Protein AF-A0A537WR66-F1 (afdb_monomer_lite)

Secondary structure (DSSP, 8-state):
----------TTTSPPPHHHHHHHHHHHHHHHHHH--HHHHHHHHHTTTS-EEEEE-THHHHHHHHHHHHHHHTT--EEEEEHHHHHHT-----TTSEEEEEESSS--HHHHHHHHHHHHTT-EEEEEESTT-TT-SEE-SPPPSSSS--HHHHHHHHHHHHHHT--------------------

Sequence (185 aa):
MPCARRDQVDFASMATSEMEKAMRRQPAELERLLADRAAVEAAAARLAGRRTLLVGTGTSWHAANQGAYFLRLAGLEAWAVQAADAALYGPRPTGDDALILLSHRGTKRYTSQVLEQARATGAVTVVIGGIGAPGADVETVEQELSSAFTVSHLGALARLATLATKPRRRGSNRRTAAWGSSAPA

Foldseek 3Di:
DDDPDDDDPPPVPDDQDLVNVLQVCQVVLLVVLLVPCPLLVVLLVLQPPAQEEEEEEDLSQVLSQLLQVLQVVLVHNYHYDYLVCCLPPDDADALRHAYEYEEAQQDDDSSVSNVVVCVVRNHHYAYEYDVPRPPHSHHFYHDGPDPPDDSSSSRSNSSSNSSSPDDDPPDDDPPPPPDDDDDDD

pLDDT: mean 87.13, std 18.53, range [34.56, 98.62]

Radius of gyration: 20.74 Å; chains: 1; bounding box: 51×46×72 Å

Structure (mmCIF, N/CA/C/O backbone):
data_AF-A0A537WR66-F1
#
_entry.id   AF-A0A537WR66-F1
#
loop_
_atom_site.group_PDB
_atom_site.id
_atom_site.type_symbol
_atom_site.label_atom_id
_atom_site.label_alt_id
_atom_site.label_comp_id
_atom_site.label_asym_id
_atom_site.label_entity_id
_atom_site.label_seq_id
_atom_site.pdbx_PDB_ins_code
_atom_site.Cartn_x
_atom_site.Cartn_y
_atom_site.Cartn_z
_atom_site.occupancy
_atom_site.B_iso_or_equiv
_atom_site.auth_seq_id
_atom_site.auth_comp_id
_atom_site.auth_asym_id
_atom_site.auth_atom_id
_atom_site.pdbx_PDB_model_num
ATOM 1 N N . MET A 1 1 ? 16.267 22.212 -55.642 1.00 46.47 1 MET A N 1
ATOM 2 C CA . MET A 1 1 ? 16.656 21.792 -54.278 1.00 46.47 1 MET A CA 1
ATOM 3 C C . MET A 1 1 ? 15.635 20.768 -53.794 1.00 46.47 1 MET A C 1
ATOM 5 O O . MET A 1 1 ? 14.535 21.182 -53.443 1.00 46.47 1 MET A O 1
ATOM 9 N N . PRO A 1 2 ? 15.901 19.453 -53.865 1.00 48.91 2 PRO A N 1
ATOM 10 C CA . PRO A 1 2 ? 14.967 18.467 -53.342 1.00 48.91 2 PRO A CA 1
ATOM 11 C C . PRO A 1 2 ? 15.065 18.439 -51.813 1.00 48.91 2 PRO A C 1
ATOM 13 O O . PRO A 1 2 ? 16.153 18.321 -51.255 1.00 48.91 2 PRO A O 1
ATOM 16 N N . CYS A 1 3 ? 13.917 18.580 -51.152 1.00 48.16 3 CYS A N 1
ATOM 17 C CA . CYS A 1 3 ? 13.763 18.404 -49.713 1.00 48.16 3 CYS A CA 1
ATOM 18 C C . CYS A 1 3 ? 14.165 16.965 -49.357 1.00 48.16 3 CYS A C 1
ATOM 20 O O . CYS A 1 3 ? 13.509 16.014 -49.791 1.00 48.16 3 CYS A O 1
ATOM 22 N N . ALA A 1 4 ? 15.279 16.801 -48.639 1.00 54.69 4 ALA A N 1
ATOM 23 C CA . ALA A 1 4 ? 15.725 15.499 -48.169 1.00 54.69 4 ALA A CA 1
ATOM 24 C C . ALA A 1 4 ? 14.638 14.899 -47.268 1.00 54.69 4 ALA A C 1
ATOM 26 O O . ALA A 1 4 ? 14.184 15.521 -46.305 1.00 54.69 4 ALA A O 1
ATOM 27 N N . ARG A 1 5 ? 14.196 13.695 -47.635 1.00 56.72 5 ARG A N 1
ATOM 28 C CA . ARG A 1 5 ? 13.283 12.859 -46.858 1.00 56.72 5 ARG A CA 1
ATOM 29 C C . ARG A 1 5 ? 13.913 12.692 -45.472 1.00 56.72 5 ARG A C 1
ATOM 31 O O . ARG A 1 5 ? 14.948 12.048 -45.376 1.00 56.72 5 ARG A O 1
ATOM 38 N N . ARG A 1 6 ? 13.336 13.321 -44.438 1.00 56.66 6 ARG A N 1
ATOM 39 C CA . ARG A 1 6 ? 13.748 13.085 -43.047 1.00 56.66 6 ARG A CA 1
ATOM 40 C C . ARG A 1 6 ? 13.717 11.582 -42.804 1.00 56.66 6 ARG A C 1
ATOM 42 O O . ARG A 1 6 ? 12.714 10.934 -43.104 1.00 56.66 6 ARG A O 1
ATOM 49 N N . ASP A 1 7 ? 14.850 11.087 -42.338 1.00 58.44 7 ASP A N 1
ATOM 50 C CA . ASP A 1 7 ? 15.183 9.685 -42.181 1.00 58.44 7 ASP A CA 1
ATOM 51 C C . ASP A 1 7 ? 14.059 8.906 -41.492 1.00 58.44 7 ASP A C 1
ATOM 53 O O . ASP A 1 7 ? 13.462 9.356 -40.509 1.00 58.44 7 ASP A O 1
ATOM 57 N N . GLN A 1 8 ? 13.752 7.730 -42.040 1.00 60.62 8 GLN A N 1
ATOM 58 C CA . GLN A 1 8 ? 12.918 6.745 -41.365 1.00 60.62 8 GLN A CA 1
ATOM 59 C C . GLN A 1 8 ? 13.590 6.406 -40.035 1.00 60.62 8 GLN A C 1
ATOM 61 O O . GLN A 1 8 ? 14.691 5.863 -40.016 1.00 60.62 8 GLN A O 1
ATOM 66 N N . VAL A 1 9 ? 12.933 6.747 -38.928 1.00 61.88 9 VAL A N 1
ATOM 67 C CA . VAL A 1 9 ? 13.358 6.306 -37.600 1.00 61.88 9 VAL A CA 1
ATOM 68 C C . VAL A 1 9 ? 13.283 4.784 -37.585 1.00 61.88 9 VAL A C 1
ATOM 70 O O . VAL A 1 9 ? 12.196 4.207 -37.645 1.00 61.88 9 VAL A O 1
ATOM 73 N N . ASP A 1 10 ?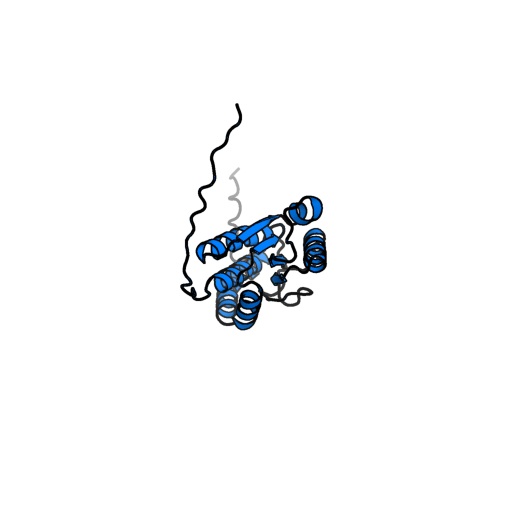 14.440 4.135 -37.536 1.00 63.09 10 ASP A N 1
ATOM 74 C CA . ASP A 1 10 ? 14.531 2.697 -37.343 1.00 63.09 10 ASP A CA 1
ATOM 75 C C . ASP A 1 10 ? 14.250 2.368 -35.871 1.00 63.09 10 ASP A C 1
ATOM 77 O O . ASP A 1 10 ? 15.134 2.338 -35.017 1.00 63.09 10 ASP A O 1
ATOM 81 N N . PHE A 1 11 ? 12.974 2.141 -35.561 1.00 59.88 11 PHE A N 1
ATOM 82 C CA . PHE A 1 11 ? 12.528 1.760 -34.222 1.00 59.88 11 PHE A CA 1
ATOM 83 C C . PHE A 1 11 ? 13.128 0.429 -33.739 1.00 59.88 11 PHE A C 1
ATOM 85 O O . PHE A 1 11 ? 13.120 0.179 -32.536 1.00 59.88 11 PHE A O 1
ATOM 92 N N . ALA A 1 12 ? 13.654 -0.414 -34.638 1.00 59.34 12 ALA A N 1
ATOM 93 C CA . ALA A 1 12 ? 14.251 -1.695 -34.275 1.00 59.34 12 ALA A CA 1
ATOM 94 C C . ALA A 1 12 ? 15.688 -1.558 -33.735 1.00 59.34 12 ALA A C 1
ATOM 96 O O . ALA A 1 12 ? 16.137 -2.444 -33.008 1.00 59.34 12 ALA A O 1
ATOM 97 N N . SER A 1 13 ? 16.389 -0.455 -34.030 1.00 62.59 13 SER A N 1
ATOM 98 C CA . SER A 1 13 ? 17.735 -0.168 -33.503 1.00 62.59 13 SER A CA 1
ATOM 99 C C . SER A 1 13 ? 17.758 0.760 -32.284 1.00 62.59 13 SER A C 1
ATOM 101 O O . SER A 1 13 ? 18.819 0.955 -31.684 1.00 62.59 13 SER A O 1
ATOM 103 N N . MET A 1 14 ? 16.614 1.305 -31.853 1.00 69.31 14 MET A N 1
ATOM 104 C CA . MET A 1 14 ? 16.558 2.099 -30.623 1.00 69.31 14 MET A CA 1
ATOM 105 C C . MET A 1 14 ? 16.698 1.208 -29.385 1.00 69.31 14 MET A C 1
ATOM 107 O O . MET A 1 14 ? 15.938 0.263 -29.178 1.00 69.31 14 MET A O 1
ATOM 111 N N . ALA A 1 15 ? 17.664 1.545 -28.526 1.00 78.38 15 ALA A N 1
ATOM 112 C CA . ALA A 1 15 ? 17.853 0.872 -27.247 1.00 78.38 15 ALA A CA 1
ATOM 113 C C . ALA A 1 15 ? 16.557 0.895 -26.416 1.00 78.38 15 ALA A C 1
ATOM 115 O O . ALA A 1 15 ? 15.947 1.946 -26.212 1.00 78.38 15 ALA A O 1
ATOM 116 N N . THR A 1 16 ? 16.159 -0.273 -25.909 1.00 88.19 16 THR A N 1
ATOM 117 C CA . THR A 1 16 ? 14.956 -0.444 -25.088 1.00 88.19 16 THR A CA 1
ATOM 118 C C . THR A 1 16 ? 15.031 0.432 -23.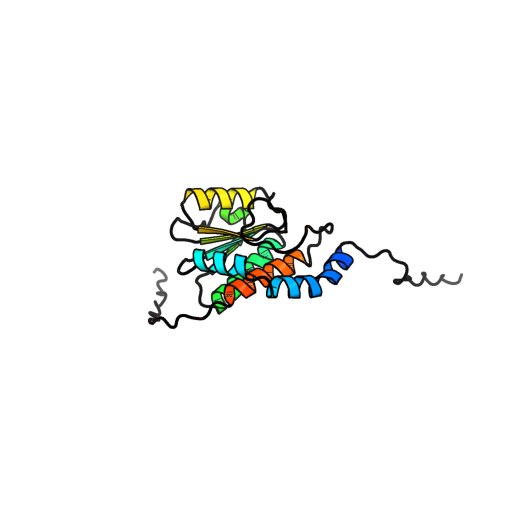838 1.00 88.19 16 THR A C 1
ATOM 120 O O . THR A 1 16 ? 15.971 0.314 -23.045 1.00 88.19 16 THR A O 1
ATOM 123 N N . SER A 1 17 ? 14.025 1.284 -23.631 1.00 93.62 17 SER A N 1
ATOM 124 C CA . SER A 1 17 ? 13.954 2.147 -22.444 1.00 93.62 17 SER A CA 1
ATOM 125 C C . SER A 1 17 ? 13.745 1.334 -21.160 1.00 93.62 17 SER A C 1
ATOM 127 O O . SER A 1 17 ? 13.133 0.266 -21.180 1.00 93.62 17 SER A O 1
ATOM 129 N N . GLU A 1 18 ? 14.178 1.857 -20.009 1.00 95.75 18 GLU A N 1
ATOM 130 C CA . GLU A 1 18 ? 13.924 1.209 -18.709 1.00 95.75 18 GLU A CA 1
ATOM 131 C C . GLU A 1 18 ? 12.427 1.060 -18.404 1.00 95.75 18 GLU A C 1
ATOM 133 O O . GLU A 1 18 ? 12.003 0.081 -17.791 1.00 95.75 18 GLU A O 1
ATOM 138 N N . MET A 1 19 ? 11.608 2.003 -18.880 1.00 95.94 19 MET A N 1
ATOM 139 C CA . MET A 1 19 ? 10.152 1.926 -18.770 1.00 95.94 19 MET A CA 1
ATOM 140 C C . MET A 1 19 ? 9.594 0.760 -19.595 1.00 95.94 19 MET A C 1
ATOM 142 O O . MET A 1 19 ? 8.754 0.008 -19.112 1.00 95.94 19 MET A O 1
ATOM 146 N N . GLU A 1 20 ? 10.077 0.566 -20.823 1.00 95.88 20 GLU A N 1
ATOM 147 C CA . GLU A 1 20 ? 9.670 -0.561 -21.664 1.00 95.88 20 GLU A CA 1
ATOM 148 C C . GLU A 1 20 ? 10.110 -1.902 -21.068 1.00 95.88 20 GLU A C 1
ATOM 150 O O . GLU A 1 20 ? 9.304 -2.830 -20.994 1.00 95.88 20 GLU A O 1
ATOM 155 N N . LYS A 1 21 ? 11.346 -1.999 -20.563 1.00 95.75 21 LYS A N 1
ATOM 156 C CA . LYS A 1 21 ? 11.815 -3.190 -19.835 1.00 95.75 21 LYS A CA 1
ATOM 157 C C . LYS A 1 21 ? 10.908 -3.500 -18.643 1.00 95.75 21 LYS A C 1
ATOM 159 O O . LYS A 1 21 ? 10.534 -4.653 -18.440 1.00 95.75 21 LYS A O 1
ATOM 164 N N . ALA A 1 22 ? 10.510 -2.485 -17.873 1.00 97.06 22 ALA A N 1
ATOM 165 C CA . ALA A 1 22 ? 9.570 -2.648 -16.769 1.00 97.06 22 ALA A CA 1
ATOM 166 C C . ALA A 1 22 ? 8.188 -3.121 -17.249 1.00 97.06 22 ALA A C 1
ATOM 168 O O . ALA A 1 22 ? 7.654 -4.084 -16.699 1.00 97.06 22 ALA A O 1
ATOM 169 N N . MET A 1 23 ? 7.652 -2.530 -18.320 1.00 97.62 23 MET A N 1
ATOM 170 C CA . MET A 1 23 ? 6.367 -2.938 -18.889 1.00 97.62 23 MET A CA 1
ATOM 171 C C . MET A 1 23 ? 6.363 -4.389 -19.369 1.00 97.62 23 MET A C 1
ATOM 173 O O . MET A 1 23 ? 5.378 -5.091 -19.142 1.00 97.62 23 MET A O 1
ATOM 177 N N . ARG A 1 24 ? 7.454 -4.854 -19.990 1.00 97.44 24 ARG A N 1
ATOM 178 C CA . ARG A 1 24 ? 7.590 -6.232 -20.491 1.00 97.44 24 ARG A CA 1
ATOM 179 C C . ARG A 1 24 ? 7.607 -7.284 -19.377 1.00 97.44 24 ARG A C 1
ATOM 181 O O . ARG A 1 24 ? 7.228 -8.420 -19.636 1.00 97.44 24 ARG A O 1
ATOM 188 N N . ARG A 1 25 ? 7.979 -6.917 -18.144 1.00 97.50 25 ARG A N 1
ATOM 189 C CA . ARG A 1 25 ? 7.936 -7.814 -16.970 1.00 97.50 25 ARG A CA 1
ATOM 190 C C . ARG A 1 25 ? 6.538 -7.987 -16.371 1.00 97.50 25 ARG A C 1
ATOM 192 O O . ARG A 1 25 ? 6.322 -8.926 -15.613 1.00 97.50 25 ARG A O 1
ATOM 199 N N . GLN A 1 26 ? 5.591 -7.103 -16.697 1.00 98.44 26 GLN A N 1
ATOM 200 C CA . GLN A 1 26 ? 4.270 -7.068 -16.060 1.00 98.44 26 GLN A CA 1
ATOM 201 C C . GLN A 1 26 ? 3.502 -8.399 -16.079 1.00 98.44 26 GLN A C 1
ATOM 203 O O . GLN A 1 26 ? 2.945 -8.725 -15.033 1.00 98.44 26 GLN A O 1
ATOM 208 N N . PRO A 1 27 ? 3.461 -9.181 -17.179 1.00 98.56 27 PRO A N 1
ATOM 209 C CA . PRO A 1 27 ? 2.719 -10.443 -17.185 1.00 98.56 27 PRO A CA 1
ATOM 210 C C . PRO A 1 27 ? 3.266 -11.454 -16.169 1.00 98.56 27 PRO A C 1
ATOM 212 O O . PRO A 1 27 ? 2.519 -11.934 -15.321 1.00 98.56 27 PRO A O 1
ATOM 215 N N . ALA A 1 28 ? 4.580 -11.696 -16.191 1.00 98.38 28 ALA A N 1
ATOM 216 C CA . ALA A 1 28 ? 5.229 -12.649 -15.291 1.00 98.38 28 ALA A CA 1
ATOM 217 C C . ALA A 1 28 ? 5.133 -12.212 -13.819 1.00 98.38 28 ALA A C 1
ATOM 219 O O . ALA A 1 28 ? 4.854 -13.026 -12.938 1.00 98.38 28 ALA A O 1
ATOM 220 N N . GLU A 1 29 ? 5.308 -10.915 -13.540 1.00 98.44 29 GLU A N 1
ATOM 221 C CA . GLU A 1 29 ? 5.127 -10.395 -12.182 1.00 98.44 29 GLU A CA 1
ATOM 222 C C . GLU A 1 29 ? 3.677 -10.520 -11.716 1.00 98.44 29 GLU A C 1
ATOM 224 O O . GLU A 1 29 ? 3.434 -10.894 -10.573 1.00 98.44 29 GLU A O 1
ATOM 229 N N . LEU A 1 30 ? 2.698 -10.255 -12.583 1.00 98.31 30 LEU A N 1
ATOM 230 C CA . LEU A 1 30 ? 1.291 -10.385 -12.221 1.00 98.31 30 LEU A CA 1
ATOM 231 C C . LEU A 1 30 ? 0.935 -11.833 -11.857 1.00 98.31 30 LEU A C 1
ATOM 233 O O . LEU A 1 30 ? 0.298 -12.052 -10.829 1.00 98.31 30 LEU A O 1
ATOM 237 N N . GLU A 1 31 ? 1.382 -12.813 -12.643 1.00 98.44 31 GLU A N 1
ATOM 238 C CA . GLU A 1 31 ? 1.194 -14.239 -12.340 1.00 98.44 31 GLU A CA 1
ATOM 239 C C . GLU A 1 31 ? 1.793 -14.610 -10.979 1.00 98.44 31 GLU A C 1
ATOM 241 O O . GLU A 1 31 ? 1.107 -15.183 -10.127 1.00 98.44 31 GLU A O 1
ATOM 246 N N . ARG A 1 32 ? 3.043 -14.202 -10.728 1.00 98.12 32 ARG A N 1
ATOM 247 C CA . ARG A 1 32 ? 3.732 -14.445 -9.455 1.00 98.12 32 ARG A CA 1
ATOM 248 C C . ARG A 1 32 ? 2.977 -13.836 -8.271 1.00 98.12 32 ARG A C 1
ATOM 250 O O . ARG A 1 32 ? 2.778 -14.500 -7.255 1.00 98.12 32 ARG A O 1
ATOM 257 N N . LEU A 1 33 ? 2.537 -12.584 -8.396 1.00 98.25 33 LEU A N 1
ATOM 258 C CA . LEU A 1 33 ? 1.824 -11.856 -7.342 1.00 98.25 33 LEU A CA 1
ATOM 259 C C . LEU A 1 33 ? 0.430 -12.424 -7.053 1.00 98.25 33 LEU A C 1
ATOM 261 O O . LEU A 1 33 ? -0.059 -12.295 -5.931 1.00 98.25 33 LEU A O 1
ATOM 265 N N . LEU A 1 34 ? -0.241 -13.003 -8.048 1.00 96.19 34 LEU A N 1
ATOM 266 C CA . LEU A 1 34 ? -1.548 -13.634 -7.856 1.00 96.19 34 LEU A CA 1
ATOM 267 C C . LEU A 1 34 ? -1.428 -15.026 -7.223 1.00 96.19 34 LEU A C 1
ATOM 269 O O . LEU A 1 34 ? -2.326 -15.426 -6.479 1.00 96.19 34 LEU A O 1
ATOM 273 N N . ALA A 1 35 ? -0.327 -15.738 -7.481 1.00 96.75 35 ALA A N 1
ATOM 274 C CA . ALA A 1 35 ? -0.035 -17.031 -6.867 1.00 96.75 35 ALA A CA 1
ATOM 275 C C . ALA A 1 35 ? 0.408 -16.904 -5.396 1.00 96.75 35 ALA A C 1
ATOM 277 O O . ALA A 1 35 ? -0.031 -17.677 -4.544 1.00 96.75 35 ALA A O 1
ATOM 278 N N . ASP A 1 36 ? 1.242 -15.914 -5.072 1.00 95.38 36 ASP A N 1
ATOM 279 C CA . ASP A 1 36 ? 1.727 -15.670 -3.711 1.00 95.38 36 ASP A CA 1
ATOM 280 C C . ASP A 1 36 ? 0.725 -14.836 -2.897 1.00 95.38 36 ASP A C 1
ATOM 282 O O . ASP A 1 36 ? 0.714 -13.613 -2.975 1.00 95.38 36 ASP A O 1
ATOM 286 N N . ARG A 1 37 ? -0.142 -15.468 -2.103 1.00 95.12 37 ARG A N 1
ATOM 287 C CA . ARG A 1 37 ? -1.221 -14.757 -1.383 1.00 95.12 37 ARG A CA 1
ATOM 288 C C . ARG A 1 37 ? -1.012 -14.618 0.121 1.00 95.12 37 ARG A C 1
ATOM 290 O O . ARG A 1 37 ? -1.737 -13.852 0.757 1.00 95.12 37 ARG A O 1
ATOM 297 N N . ALA A 1 38 ? -0.036 -15.315 0.695 1.00 95.94 38 ALA A N 1
ATOM 298 C CA . ALA A 1 38 ? 0.063 -15.504 2.142 1.00 95.94 38 ALA A CA 1
ATOM 299 C C . ALA A 1 38 ? 0.168 -14.175 2.913 1.00 95.94 38 ALA A C 1
ATOM 301 O O . ALA A 1 38 ? -0.609 -13.921 3.837 1.00 95.94 38 ALA A O 1
ATOM 302 N N . ALA A 1 39 ? 1.069 -13.284 2.488 1.00 96.56 39 ALA A N 1
ATOM 303 C CA . ALA A 1 39 ? 1.244 -11.974 3.119 1.00 96.56 39 ALA A CA 1
ATOM 304 C C . ALA A 1 39 ? -0.012 -11.092 2.991 1.00 96.56 39 ALA A C 1
ATOM 306 O O . ALA A 1 39 ? -0.407 -10.411 3.940 1.00 96.56 39 ALA A O 1
ATOM 307 N N . VAL A 1 40 ? -0.689 -11.145 1.837 1.00 97.12 40 VAL A N 1
ATOM 308 C CA . VAL A 1 40 ? -1.933 -10.396 1.598 1.00 97.12 40 VAL A CA 1
ATOM 309 C C . VAL A 1 40 ? -3.055 -10.899 2.504 1.00 97.12 40 VAL A C 1
ATOM 311 O O . VAL A 1 40 ? -3.816 -10.103 3.051 1.00 97.12 40 VAL A O 1
ATOM 314 N N . GLU A 1 41 ? -3.160 -12.209 2.702 1.00 95.19 41 GLU A N 1
ATOM 315 C CA . GLU A 1 41 ? -4.192 -12.817 3.543 1.00 95.19 41 GLU A CA 1
ATOM 316 C C . GLU A 1 41 ? -3.982 -12.515 5.030 1.00 95.19 41 GLU A C 1
ATOM 318 O O . GLU A 1 41 ? -4.953 -12.191 5.730 1.00 95.19 41 GLU A O 1
ATOM 323 N N . ALA A 1 42 ? -2.726 -12.523 5.486 1.00 96.06 42 ALA A N 1
ATOM 324 C CA . ALA A 1 42 ? -2.337 -12.082 6.821 1.00 96.06 42 ALA A CA 1
ATOM 325 C C . ALA A 1 42 ? -2.653 -10.592 7.040 1.00 96.06 42 ALA A C 1
ATOM 327 O O . ALA A 1 42 ? -3.290 -10.229 8.034 1.00 96.06 42 ALA A O 1
ATOM 328 N N . ALA A 1 43 ? -2.299 -9.726 6.085 1.00 96.75 43 ALA A N 1
ATOM 329 C CA . ALA A 1 43 ? -2.660 -8.310 6.116 1.00 96.75 43 ALA A CA 1
ATOM 330 C C . ALA A 1 43 ? -4.184 -8.123 6.174 1.00 96.75 43 ALA A C 1
ATOM 332 O O . ALA A 1 43 ? -4.706 -7.444 7.056 1.00 96.75 43 ALA A O 1
ATOM 333 N N . ALA A 1 44 ? -4.927 -8.808 5.309 1.00 94.94 44 ALA A N 1
ATOM 334 C CA . ALA A 1 44 ? -6.382 -8.757 5.285 1.00 94.94 44 ALA A CA 1
ATOM 335 C C . ALA A 1 44 ? -7.025 -9.278 6.582 1.00 94.94 44 ALA A C 1
ATOM 337 O O . ALA A 1 44 ? -8.185 -8.978 6.855 1.00 94.94 44 ALA A O 1
ATOM 338 N N . ALA A 1 45 ? -6.359 -10.143 7.355 1.00 94.25 45 ALA A N 1
ATOM 339 C CA . ALA A 1 45 ? -6.859 -10.586 8.659 1.00 94.25 45 ALA A CA 1
ATOM 340 C C . ALA A 1 45 ? -6.729 -9.471 9.703 1.00 94.25 45 ALA A C 1
ATOM 342 O O . ALA A 1 45 ? -7.677 -9.217 10.441 1.00 94.25 45 ALA A O 1
ATOM 343 N N . ARG A 1 46 ? -5.604 -8.750 9.693 1.00 94.69 46 ARG A N 1
ATOM 344 C CA . ARG A 1 46 ? -5.353 -7.597 10.572 1.00 94.69 46 ARG A CA 1
ATOM 345 C C . ARG A 1 46 ? -6.330 -6.445 10.308 1.00 94.69 46 ARG A C 1
ATOM 347 O O . ARG A 1 46 ? -6.800 -5.814 11.248 1.00 94.69 46 ARG A O 1
ATOM 354 N N . LEU A 1 47 ? -6.674 -6.205 9.042 1.00 94.44 47 LEU A N 1
ATOM 355 C CA . LEU A 1 47 ? -7.578 -5.125 8.618 1.00 94.44 47 LEU A CA 1
ATOM 356 C C . LEU A 1 47 ? -9.071 -5.427 8.852 1.00 94.44 47 LEU A C 1
ATOM 358 O O . LEU A 1 47 ? -9.907 -4.532 8.752 1.00 94.44 47 LEU A O 1
ATOM 362 N N . ALA A 1 48 ? -9.439 -6.682 9.124 1.00 91.69 48 ALA A N 1
ATOM 363 C CA . ALA A 1 48 ? -10.837 -7.102 9.144 1.00 91.69 48 ALA A CA 1
ATOM 364 C C . ALA A 1 48 ? -11.668 -6.333 10.188 1.00 91.69 48 ALA A C 1
ATOM 366 O O . ALA A 1 48 ? -11.251 -6.176 11.334 1.00 91.69 48 ALA A O 1
ATOM 367 N N . GLY A 1 49 ? -12.862 -5.885 9.784 1.00 91.19 49 GLY A N 1
ATOM 368 C CA . GLY A 1 49 ? -13.808 -5.177 10.654 1.00 91.19 49 GLY A CA 1
ATOM 369 C C . GLY A 1 49 ? -13.446 -3.722 10.963 1.00 91.19 49 GLY A C 1
ATOM 370 O O . GLY A 1 49 ? -14.135 -3.109 11.770 1.00 91.19 49 GLY A O 1
ATOM 371 N N . ARG A 1 50 ? -12.395 -3.174 10.339 1.00 95.06 50 ARG A N 1
ATOM 372 C CA . ARG A 1 50 ? -11.931 -1.802 10.565 1.00 95.06 50 ARG A CA 1
ATOM 373 C C . ARG A 1 50 ? -12.182 -0.929 9.351 1.00 95.06 50 ARG A C 1
ATOM 375 O O . ARG A 1 50 ? -12.018 -1.355 8.204 1.00 95.06 50 ARG A O 1
ATOM 382 N N . ARG A 1 51 ? -12.511 0.325 9.623 1.00 96.44 51 ARG A N 1
ATOM 383 C CA . ARG A 1 51 ? -12.509 1.390 8.630 1.00 96.44 51 ARG A CA 1
ATOM 384 C C . ARG A 1 51 ? -11.078 1.627 8.160 1.00 96.44 51 ARG A C 1
ATOM 386 O O . ARG A 1 51 ? -10.176 1.785 8.977 1.00 96.44 51 ARG A O 1
ATOM 393 N N . THR A 1 52 ? -10.853 1.577 6.851 1.00 97.81 52 THR A N 1
ATOM 394 C CA . THR A 1 52 ? -9.500 1.507 6.284 1.00 97.81 52 THR A CA 1
ATOM 395 C C . THR A 1 52 ? -9.172 2.737 5.443 1.00 97.81 52 THR A C 1
ATOM 397 O O . THR A 1 52 ? -9.788 2.983 4.406 1.00 97.81 52 THR A O 1
ATOM 400 N N . LEU A 1 53 ? -8.146 3.483 5.844 1.00 98.31 53 LEU A N 1
ATOM 401 C CA . LEU A 1 53 ? -7.593 4.590 5.069 1.00 98.31 53 LEU A CA 1
ATOM 402 C C . LEU A 1 53 ? -6.447 4.076 4.197 1.00 98.31 53 LEU A C 1
ATOM 404 O O . LEU A 1 53 ? -5.514 3.446 4.694 1.00 98.31 53 LEU A O 1
ATOM 408 N N . LEU A 1 54 ? -6.495 4.362 2.898 1.00 98.62 54 LEU A N 1
ATOM 409 C CA . LEU A 1 54 ? -5.420 4.047 1.960 1.00 98.62 54 LEU A CA 1
ATOM 410 C C . LEU A 1 54 ? -4.627 5.314 1.670 1.00 98.62 54 LEU A C 1
ATOM 412 O O . LEU A 1 54 ? -5.185 6.296 1.186 1.00 98.62 54 LEU A O 1
ATOM 416 N N . VAL A 1 55 ? -3.324 5.292 1.935 1.00 98.38 55 VAL A N 1
ATOM 417 C CA . VAL A 1 55 ? -2.473 6.478 1.817 1.00 98.38 55 VAL A CA 1
ATOM 418 C C . VAL A 1 55 ? -1.284 6.210 0.912 1.00 98.38 55 VAL A C 1
ATOM 420 O O . VAL A 1 55 ? -0.586 5.210 1.045 1.00 98.38 55 VAL A O 1
ATOM 423 N N . GLY A 1 56 ? -1.017 7.144 0.005 1.00 97.06 56 GLY A N 1
ATOM 424 C CA . GLY A 1 56 ? 0.136 7.107 -0.886 1.00 97.06 56 GLY A CA 1
ATOM 425 C C . GLY A 1 56 ? 0.436 8.482 -1.479 1.00 97.06 56 GLY A C 1
ATOM 426 O O . GLY A 1 56 ? -0.255 9.465 -1.211 1.00 97.06 56 GLY A O 1
ATOM 427 N N . THR A 1 57 ? 1.480 8.563 -2.304 1.00 95.75 57 THR A N 1
ATOM 428 C CA . THR A 1 57 ? 1.852 9.791 -3.027 1.00 95.75 57 THR A CA 1
ATOM 429 C C . THR A 1 57 ? 2.368 9.488 -4.436 1.00 95.75 57 THR A C 1
ATOM 431 O O . THR A 1 57 ? 3.069 8.491 -4.650 1.00 95.75 57 THR A O 1
ATOM 434 N N . GLY A 1 58 ? 2.029 10.347 -5.402 1.00 93.75 58 GLY A N 1
ATOM 435 C CA . GLY A 1 58 ? 2.295 10.129 -6.828 1.00 93.75 58 GLY A CA 1
ATOM 436 C C . GLY A 1 58 ? 1.562 8.891 -7.349 1.00 93.75 58 GLY A C 1
ATOM 437 O O . GLY A 1 58 ? 0.390 8.691 -7.051 1.00 93.75 58 GLY A O 1
ATOM 438 N N . THR A 1 59 ? 2.252 7.999 -8.055 1.00 95.31 59 THR A N 1
ATOM 439 C CA . THR A 1 59 ? 1.667 6.736 -8.540 1.00 95.31 59 THR A CA 1
ATOM 440 C C . THR A 1 59 ? 1.013 5.907 -7.423 1.00 95.31 59 THR A C 1
ATOM 442 O O . THR A 1 59 ? -0.094 5.401 -7.587 1.00 95.31 59 THR A O 1
ATOM 445 N N . SER A 1 60 ? 1.609 5.874 -6.225 1.00 96.75 60 SER A N 1
ATOM 446 C CA . SER A 1 60 ? 1.021 5.200 -5.056 1.00 96.75 60 SER A CA 1
ATOM 447 C C . SER A 1 60 ? -0.289 5.842 -4.575 1.00 96.75 60 SER A C 1
ATOM 449 O O . SER A 1 60 ? -1.134 5.149 -4.019 1.00 96.75 60 SER A O 1
ATOM 451 N N . TRP A 1 61 ? -0.490 7.147 -4.798 1.00 97.44 61 TRP A N 1
ATOM 452 C CA . TRP A 1 61 ? -1.771 7.814 -4.529 1.00 97.44 61 TRP A CA 1
ATOM 453 C C . TRP A 1 61 ? -2.856 7.340 -5.503 1.00 97.44 61 TRP A C 1
ATOM 455 O O . TRP A 1 61 ? -3.979 7.040 -5.094 1.00 97.44 61 TRP A O 1
ATOM 465 N N . HIS A 1 62 ? -2.520 7.172 -6.782 1.00 98.12 62 HIS A N 1
ATOM 466 C CA . HIS A 1 62 ? -3.450 6.596 -7.755 1.00 98.12 62 HIS A CA 1
ATOM 467 C C . HIS A 1 62 ? -3.796 5.137 -7.434 1.00 98.12 62 HIS A C 1
ATOM 469 O O . HIS A 1 62 ? -4.955 4.743 -7.577 1.00 98.12 62 HIS A O 1
ATOM 475 N N . ALA A 1 63 ? -2.828 4.351 -6.954 1.00 98.44 63 ALA A N 1
ATOM 476 C CA . ALA A 1 63 ? -3.081 2.998 -6.462 1.00 98.44 63 ALA A CA 1
ATOM 477 C C . ALA A 1 63 ? -3.985 2.999 -5.216 1.00 98.44 63 ALA A C 1
ATOM 479 O O . ALA A 1 63 ? -4.916 2.202 -5.150 1.00 98.44 63 ALA A O 1
ATOM 480 N N . ALA A 1 64 ? -3.789 3.932 -4.274 1.00 98.50 64 ALA A N 1
ATOM 481 C CA . ALA A 1 64 ? -4.658 4.091 -3.104 1.00 98.50 64 ALA A CA 1
ATOM 482 C C . ALA A 1 64 ? -6.124 4.349 -3.497 1.00 98.50 64 ALA A C 1
ATOM 484 O O . ALA A 1 64 ? -7.028 3.723 -2.948 1.00 98.50 64 ALA A O 1
ATOM 485 N N . ASN A 1 65 ? -6.370 5.216 -4.486 1.00 98.62 65 ASN A N 1
ATOM 486 C CA . ASN A 1 65 ? -7.722 5.504 -4.983 1.00 98.62 65 ASN A CA 1
ATOM 487 C C . ASN A 1 65 ? -8.415 4.260 -5.552 1.00 98.62 65 ASN A C 1
ATOM 489 O O . ASN A 1 65 ? -9.567 3.973 -5.219 1.00 98.62 65 ASN A O 1
ATOM 493 N N . GLN A 1 66 ? -7.702 3.502 -6.383 1.00 98.62 66 GLN A N 1
ATOM 494 C CA . GLN A 1 66 ? -8.222 2.273 -6.986 1.00 98.62 66 GLN A CA 1
ATOM 495 C C . GLN A 1 66 ? -8.421 1.175 -5.937 1.00 98.62 66 GLN A C 1
ATOM 497 O O . GLN A 1 66 ? -9.479 0.554 -5.893 1.00 98.62 66 GLN A O 1
ATOM 502 N N . GLY A 1 67 ? -7.466 1.001 -5.022 1.00 98.38 67 GLY A N 1
ATOM 503 C CA . GLY A 1 67 ? -7.583 0.070 -3.902 1.00 98.38 67 GLY A CA 1
ATOM 504 C C . GLY A 1 67 ? -8.786 0.368 -3.017 1.00 98.38 67 GLY A C 1
ATOM 505 O O . GLY A 1 67 ? -9.554 -0.534 -2.699 1.00 98.38 67 GLY A O 1
ATOM 506 N N . ALA A 1 68 ? -9.019 1.639 -2.682 1.00 98.25 68 ALA A N 1
ATOM 507 C CA . ALA A 1 68 ? -10.179 2.042 -1.896 1.00 98.25 68 ALA A CA 1
ATOM 508 C C . ALA A 1 68 ? -11.491 1.727 -2.627 1.00 98.25 68 ALA A C 1
ATOM 510 O O . ALA A 1 68 ? -12.487 1.368 -2.004 1.00 98.25 68 ALA A O 1
ATOM 511 N N . TYR A 1 69 ? -11.514 1.841 -3.956 1.00 98.19 69 TYR A N 1
ATOM 512 C CA . TYR A 1 69 ? -12.650 1.394 -4.755 1.00 98.19 69 TYR A CA 1
ATOM 513 C C . TYR A 1 69 ? -12.829 -0.132 -4.706 1.00 98.19 69 TYR A C 1
ATOM 515 O O . TYR A 1 69 ? -13.936 -0.590 -4.428 1.00 98.19 69 TYR A O 1
ATOM 523 N N . PHE A 1 70 ? -11.762 -0.921 -4.869 1.00 97.56 70 PHE A N 1
ATOM 524 C CA . PHE A 1 70 ? -11.827 -2.388 -4.784 1.00 97.56 70 PHE A CA 1
ATOM 525 C C . PHE A 1 70 ? -12.335 -2.873 -3.422 1.00 97.56 70 PHE A C 1
ATOM 527 O O . PHE A 1 70 ? -13.221 -3.723 -3.357 1.00 97.56 70 PHE A O 1
ATOM 534 N N . LEU A 1 71 ? -11.842 -2.292 -2.326 1.00 96.06 71 LEU A N 1
ATOM 535 C CA . LEU A 1 71 ? -12.284 -2.656 -0.979 1.00 96.06 71 LEU A CA 1
ATOM 536 C C . LEU A 1 71 ? -13.748 -2.282 -0.725 1.00 96.06 71 LEU A C 1
ATOM 538 O O . LEU A 1 71 ? -14.484 -3.070 -0.132 1.00 96.06 71 LEU A O 1
ATOM 542 N N . ARG A 1 72 ? -14.210 -1.137 -1.241 1.00 95.88 72 ARG A N 1
ATOM 543 C CA . ARG A 1 72 ? -15.634 -0.772 -1.180 1.00 95.88 72 ARG A CA 1
ATOM 544 C C . ARG A 1 72 ? -16.515 -1.725 -1.981 1.00 95.88 72 ARG A C 1
ATOM 546 O O . ARG A 1 72 ? -17.581 -2.096 -1.495 1.00 95.88 72 ARG A O 1
ATOM 553 N N . LEU A 1 73 ? -16.075 -2.175 -3.160 1.00 94.69 73 LEU A N 1
ATOM 554 C CA . LEU A 1 73 ? -16.783 -3.213 -3.924 1.00 94.69 73 LEU A CA 1
ATOM 555 C C . LEU A 1 73 ? -16.877 -4.535 -3.147 1.00 94.69 73 LEU A C 1
ATOM 557 O O . LEU A 1 73 ? -17.895 -5.223 -3.217 1.00 94.69 73 LEU A O 1
ATOM 561 N N . ALA A 1 74 ? -15.861 -4.852 -2.343 1.00 92.38 74 ALA A N 1
ATOM 562 C CA . ALA A 1 74 ? -15.869 -5.989 -1.426 1.00 92.38 74 ALA A CA 1
ATOM 563 C C . ALA A 1 74 ? -16.711 -5.760 -0.149 1.00 92.38 74 ALA A C 1
ATOM 565 O O . ALA A 1 74 ? -16.882 -6.677 0.657 1.00 92.38 74 ALA A O 1
ATOM 566 N N . GLY A 1 75 ? -17.297 -4.571 0.027 1.00 91.75 75 GLY A N 1
ATOM 567 C CA . GLY A 1 75 ? -18.161 -4.218 1.154 1.00 91.75 75 GLY A CA 1
ATOM 568 C C . GLY A 1 75 ? -17.425 -3.723 2.399 1.00 91.75 75 GLY A C 1
ATOM 569 O O . GLY A 1 75 ? -18.032 -3.689 3.468 1.00 91.75 75 GLY A O 1
ATOM 570 N N . LEU A 1 76 ? -16.145 -3.359 2.282 1.00 92.56 76 LEU A N 1
ATOM 571 C CA . LEU A 1 76 ? -15.385 -2.730 3.359 1.00 92.56 76 LEU A CA 1
ATOM 572 C C . LEU A 1 76 ? -15.593 -1.211 3.349 1.00 92.56 76 LEU A C 1
ATOM 574 O O . LEU A 1 76 ? -15.738 -0.589 2.295 1.00 92.56 76 LEU A O 1
ATOM 578 N N . GLU A 1 77 ? -15.550 -0.603 4.532 1.00 95.62 77 GLU A N 1
ATOM 579 C CA . GLU A 1 77 ? -15.480 0.849 4.662 1.00 95.62 77 GLU A CA 1
ATOM 580 C C . GLU A 1 77 ? -14.041 1.305 4.398 1.00 95.62 77 GLU A C 1
ATOM 582 O O . GLU A 1 77 ? -13.148 1.083 5.218 1.00 95.62 77 GLU A O 1
ATOM 587 N N . ALA A 1 78 ? -13.800 1.896 3.227 1.00 97.31 78 ALA A N 1
ATOM 588 C CA . ALA A 1 78 ? -12.470 2.337 2.832 1.00 97.31 78 ALA A CA 1
ATOM 589 C C . ALA A 1 78 ? -12.495 3.597 1.961 1.00 97.31 78 ALA A C 1
ATOM 591 O O . ALA A 1 78 ? -13.338 3.733 1.071 1.00 97.31 78 ALA A O 1
ATOM 592 N N . TRP A 1 79 ? -11.526 4.488 2.161 1.00 97.38 79 TRP A N 1
ATOM 593 C CA . TRP A 1 79 ? -11.279 5.631 1.278 1.00 97.38 79 TRP A CA 1
ATOM 594 C C . TRP A 1 79 ? -9.787 5.926 1.167 1.00 97.38 79 TRP A C 1
ATOM 596 O O . TRP A 1 79 ? -8.978 5.513 1.998 1.00 97.38 79 TRP A O 1
ATOM 606 N N . ALA A 1 80 ? -9.427 6.641 0.109 1.00 98.19 80 ALA A N 1
ATOM 607 C CA . ALA A 1 80 ? -8.061 7.063 -0.120 1.00 98.19 80 ALA A CA 1
ATOM 608 C C . ALA A 1 80 ? -7.849 8.471 0.459 1.00 98.19 80 ALA A C 1
ATOM 610 O O . ALA A 1 80 ? -8.701 9.341 0.284 1.00 98.19 80 ALA A O 1
ATOM 611 N N . VAL A 1 81 ? -6.713 8.702 1.119 1.00 97.81 81 VAL A N 1
ATOM 612 C CA . VAL A 1 81 ? -6.254 10.036 1.540 1.00 97.81 81 VAL A CA 1
ATOM 613 C C . VAL A 1 81 ? -4.858 10.299 0.985 1.00 97.81 81 VAL A C 1
ATOM 615 O O . VAL A 1 81 ? -3.980 9.432 1.028 1.00 97.81 81 VAL A O 1
ATOM 618 N N . GLN A 1 82 ? -4.639 11.487 0.429 1.00 97.44 82 GLN A N 1
ATOM 619 C CA . GLN A 1 82 ? -3.331 11.863 -0.092 1.00 97.44 82 GLN A CA 1
ATOM 620 C C . GLN A 1 82 ? -2.344 12.023 1.081 1.00 97.44 82 GLN A C 1
ATOM 622 O O . GLN A 1 82 ? -2.704 12.517 2.147 1.00 97.44 82 GLN A O 1
ATOM 627 N N . ALA A 1 83 ? -1.096 11.564 0.926 1.00 96.94 83 ALA A N 1
ATOM 628 C CA . ALA A 1 83 ? -0.161 11.479 2.054 1.00 96.94 83 ALA A CA 1
ATOM 629 C C . ALA A 1 83 ? 0.182 12.822 2.724 1.00 96.94 83 ALA A C 1
ATOM 631 O O . ALA A 1 83 ? 0.362 12.849 3.937 1.00 96.94 83 ALA A O 1
ATOM 632 N N . ALA A 1 84 ? 0.302 13.913 1.966 1.00 96.62 84 ALA A N 1
ATOM 633 C CA . ALA A 1 84 ? 0.538 15.242 2.528 1.00 96.62 84 ALA A CA 1
ATOM 634 C C . ALA A 1 84 ? -0.696 15.737 3.293 1.00 96.62 84 ALA A C 1
ATOM 636 O O . ALA A 1 84 ? -0.538 16.228 4.409 1.00 96.62 84 ALA A O 1
ATOM 637 N N . ASP A 1 85 ? -1.901 15.517 2.759 1.00 96.69 85 ASP A N 1
ATOM 638 C CA . ASP A 1 85 ? -3.143 15.855 3.460 1.00 96.69 85 ASP A CA 1
ATOM 639 C C . ASP A 1 85 ? -3.240 15.090 4.779 1.00 96.69 85 ASP A C 1
ATOM 641 O O . ASP A 1 85 ? -3.333 15.708 5.834 1.00 96.69 85 ASP A O 1
ATOM 645 N N . ALA A 1 86 ? -3.088 13.762 4.759 1.00 96.56 86 ALA A N 1
ATOM 646 C CA . ALA A 1 86 ? -3.096 12.940 5.969 1.00 96.56 86 ALA A CA 1
ATOM 647 C C . ALA A 1 86 ? -2.014 13.371 6.980 1.00 96.56 86 ALA A C 1
ATOM 649 O O . ALA A 1 86 ? -2.286 13.465 8.177 1.00 96.56 86 ALA A O 1
ATOM 650 N N . ALA A 1 87 ? -0.794 13.672 6.522 1.00 96.25 87 ALA A N 1
ATOM 651 C CA . ALA A 1 87 ? 0.303 14.073 7.402 1.00 96.25 87 ALA A CA 1
ATOM 652 C C . ALA A 1 87 ? 0.038 15.422 8.086 1.00 96.25 87 ALA A C 1
ATOM 654 O O . ALA A 1 87 ? 0.271 15.568 9.291 1.00 96.25 87 ALA A O 1
ATOM 655 N N . LEU A 1 88 ? -0.447 16.409 7.329 1.00 96.56 88 LEU A N 1
ATOM 656 C CA . LEU A 1 88 ? -0.503 17.810 7.748 1.00 96.56 88 LEU A CA 1
ATOM 657 C C . LEU A 1 88 ? -1.868 18.208 8.317 1.00 96.56 88 LEU A C 1
ATOM 659 O O . LEU A 1 88 ? -1.924 18.845 9.367 1.00 96.56 88 LEU A O 1
ATOM 663 N N . TYR A 1 89 ? -2.958 17.772 7.691 1.00 95.00 89 TYR A N 1
ATOM 664 C CA . TYR A 1 89 ? -4.302 18.306 7.943 1.00 95.00 89 TYR A CA 1
ATOM 665 C C . TYR A 1 89 ? -5.320 17.233 8.359 1.00 95.00 89 TYR A C 1
ATOM 667 O O . TYR A 1 89 ? -6.205 17.501 9.167 1.00 95.00 89 TYR A O 1
ATOM 675 N N . GLY A 1 90 ? -5.153 16.000 7.886 1.00 91.00 90 GLY A N 1
ATOM 676 C CA . GLY A 1 90 ? -6.103 14.901 8.015 1.00 91.00 90 GLY A CA 1
ATOM 677 C C . GLY A 1 90 ? -6.971 14.711 6.760 1.00 91.00 90 GLY A C 1
ATOM 678 O O . GLY A 1 90 ? -6.808 15.431 5.778 1.00 91.00 90 GLY A O 1
ATOM 679 N N . PRO A 1 91 ? -7.891 13.730 6.769 1.00 91.88 91 PRO A N 1
ATOM 680 C CA . PRO A 1 91 ? -8.192 12.820 7.878 1.00 91.88 91 PRO A CA 1
ATOM 681 C C . PRO A 1 91 ? -7.060 11.813 8.158 1.00 91.88 91 PRO A C 1
ATOM 683 O O . PRO A 1 91 ? -6.319 11.426 7.255 1.00 91.88 91 PRO A O 1
ATOM 686 N N . ARG A 1 92 ? -6.922 11.402 9.427 1.00 90.62 92 ARG A N 1
ATOM 687 C CA . ARG A 1 92 ? -5.911 10.439 9.909 1.00 90.62 92 ARG A CA 1
ATOM 688 C C . ARG A 1 92 ? -6.587 9.199 10.501 1.00 90.62 92 ARG A C 1
ATOM 690 O O . ARG A 1 92 ? -7.682 9.347 11.044 1.00 90.62 92 ARG A O 1
ATOM 697 N N . PRO A 1 93 ? -5.944 8.019 10.442 1.00 92.06 93 PRO A N 1
ATOM 698 C CA . PRO A 1 93 ? -6.408 6.851 11.181 1.00 92.06 93 PRO A CA 1
ATOM 699 C C . PRO A 1 93 ? -6.384 7.126 12.690 1.00 92.06 93 PRO A C 1
ATOM 701 O O . PRO A 1 93 ? -5.432 7.734 13.186 1.00 92.06 93 PRO A O 1
ATOM 704 N N . THR A 1 94 ? -7.405 6.668 13.406 1.00 93.81 94 THR A N 1
ATOM 705 C CA . THR A 1 94 ? -7.420 6.564 14.873 1.00 93.81 94 THR A CA 1
ATOM 706 C C . THR A 1 94 ? -7.148 5.120 15.317 1.00 93.81 94 THR A C 1
ATOM 708 O O . THR A 1 94 ? -7.005 4.230 14.481 1.00 93.81 94 THR A O 1
ATOM 711 N N . GLY A 1 95 ? -7.096 4.857 16.628 1.00 94.00 95 GLY A N 1
ATOM 712 C CA . GLY A 1 95 ? -6.811 3.518 17.166 1.00 94.00 95 GLY A CA 1
ATOM 713 C C . GLY A 1 95 ? -7.771 2.406 16.714 1.00 94.00 95 GLY A C 1
ATOM 714 O O . GLY A 1 95 ? -7.360 1.252 16.613 1.00 94.00 95 GLY A O 1
ATOM 715 N N . ASP A 1 96 ? -9.016 2.750 16.376 1.00 95.19 96 ASP A N 1
ATOM 716 C CA . ASP A 1 96 ? -10.015 1.798 15.867 1.00 95.19 96 ASP A CA 1
ATOM 717 C C . ASP A 1 96 ? -9.937 1.603 14.341 1.00 95.19 96 ASP A C 1
ATOM 719 O O . ASP A 1 96 ? -10.526 0.669 13.785 1.00 95.19 96 ASP A O 1
ATOM 723 N N . ASP A 1 97 ? -9.202 2.476 13.652 1.00 97.12 97 ASP A N 1
ATOM 724 C CA . ASP A 1 97 ? -9.040 2.449 12.206 1.00 97.12 97 ASP A CA 1
ATOM 725 C C . ASP A 1 97 ? -7.882 1.537 11.779 1.00 97.12 97 ASP A C 1
ATOM 727 O O . ASP A 1 97 ? -7.031 1.084 12.555 1.00 97.12 97 ASP A O 1
ATOM 731 N N . ALA A 1 98 ? -7.829 1.297 10.474 1.00 97.81 98 ALA A N 1
ATOM 732 C CA . ALA A 1 98 ? -6.681 0.721 9.813 1.00 97.81 98 ALA A CA 1
ATOM 733 C C . ALA A 1 98 ? -6.093 1.660 8.753 1.00 97.81 98 ALA A C 1
ATOM 735 O O . ALA A 1 98 ? -6.796 2.437 8.106 1.00 97.81 98 ALA A O 1
ATOM 736 N N . LEU A 1 99 ? -4.786 1.541 8.539 1.00 98.44 99 LEU A N 1
ATOM 737 C CA . LEU A 1 99 ? -4.022 2.217 7.501 1.00 98.44 99 LEU A CA 1
ATOM 738 C C . LEU A 1 99 ? -3.439 1.178 6.546 1.00 98.44 99 LEU A C 1
ATOM 740 O O . LEU A 1 99 ? -2.701 0.295 6.977 1.00 98.44 99 LEU A O 1
ATOM 744 N N . ILE A 1 100 ? -3.677 1.343 5.248 1.00 98.50 100 ILE A N 1
ATOM 745 C CA . ILE A 1 100 ? -2.843 0.740 4.206 1.00 98.50 100 ILE A CA 1
ATOM 746 C C . ILE A 1 100 ? -1.977 1.850 3.613 1.00 98.50 100 ILE A C 1
ATOM 748 O O . ILE A 1 100 ? -2.477 2.755 2.944 1.00 98.50 100 ILE A O 1
ATOM 752 N N . LEU A 1 101 ? -0.671 1.782 3.841 1.00 98.19 101 LEU A N 1
ATOM 753 C CA . LEU A 1 101 ? 0.297 2.721 3.289 1.00 98.19 101 LEU A CA 1
ATOM 754 C C . LEU A 1 101 ? 0.947 2.124 2.038 1.00 98.19 101 LEU A C 1
ATOM 756 O O . LEU A 1 101 ? 1.544 1.053 2.102 1.00 98.19 101 LEU A O 1
ATOM 760 N N . LEU A 1 102 ? 0.883 2.829 0.911 1.00 98.19 102 LEU A N 1
ATOM 761 C CA . LEU A 1 102 ? 1.529 2.436 -0.338 1.00 98.19 102 LEU A CA 1
ATOM 762 C C . LEU A 1 102 ? 2.801 3.252 -0.568 1.00 98.19 102 LEU A C 1
ATOM 764 O O . LEU A 1 102 ? 2.748 4.475 -0.740 1.00 98.19 102 LEU A O 1
ATOM 768 N N . SER A 1 103 ? 3.947 2.572 -0.618 1.00 95.25 103 SER A N 1
ATOM 769 C CA . SER A 1 103 ? 5.240 3.211 -0.864 1.00 95.25 103 SER A CA 1
ATOM 770 C C . SER A 1 103 ? 6.232 2.249 -1.511 1.00 95.25 103 SER A C 1
ATOM 772 O O . SER A 1 103 ? 6.841 1.432 -0.831 1.00 95.25 103 SER A O 1
ATOM 774 N N . HIS A 1 104 ? 6.444 2.380 -2.829 1.00 93.31 104 HIS A N 1
ATOM 775 C CA . HIS A 1 104 ? 7.336 1.475 -3.574 1.00 93.31 104 HIS A CA 1
ATOM 776 C C . HIS A 1 104 ? 8.772 1.471 -3.030 1.00 93.31 104 HIS A C 1
ATOM 778 O O . HIS A 1 104 ? 9.335 0.413 -2.781 1.00 93.31 104 HIS A O 1
ATOM 784 N N . ARG A 1 105 ? 9.340 2.658 -2.778 1.00 89.38 105 ARG A N 1
ATOM 785 C CA . ARG A 1 105 ? 10.709 2.814 -2.248 1.00 89.38 10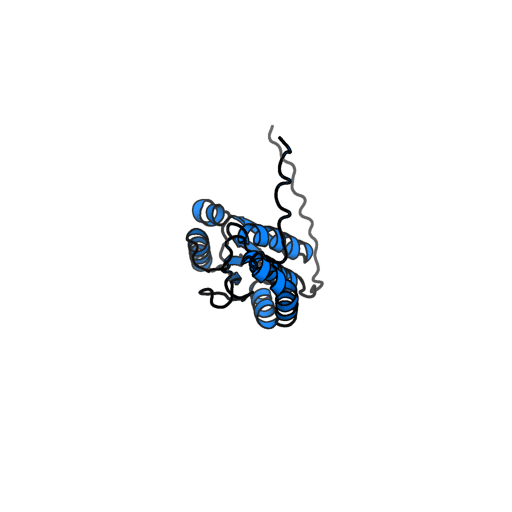5 ARG A CA 1
ATOM 786 C C . ARG A 1 105 ? 10.789 2.870 -0.719 1.00 89.38 105 ARG A C 1
ATOM 788 O O . ARG A 1 105 ? 11.872 2.721 -0.175 1.00 89.38 105 ARG A O 1
ATOM 795 N N . GLY A 1 106 ? 9.689 3.164 -0.023 1.00 79.94 106 GLY A N 1
ATOM 796 C CA . GLY A 1 106 ? 9.674 3.292 1.443 1.00 79.94 106 GLY A CA 1
ATOM 797 C C . GLY A 1 106 ? 10.284 4.581 2.024 1.00 79.94 106 GLY A C 1
ATOM 798 O O . GLY A 1 106 ? 10.282 4.752 3.235 1.00 79.94 106 GLY A O 1
ATOM 799 N N . THR A 1 107 ? 10.775 5.520 1.206 1.00 78.19 107 THR A N 1
ATOM 800 C CA . THR A 1 107 ? 11.618 6.643 1.683 1.00 78.19 107 THR A CA 1
ATOM 801 C C . THR A 1 107 ? 10.955 8.025 1.693 1.00 78.19 107 THR A C 1
ATOM 803 O O . THR A 1 107 ? 11.604 9.024 2.001 1.00 78.19 107 THR A O 1
ATOM 806 N N . LYS A 1 108 ? 9.673 8.145 1.328 1.00 82.94 108 LYS A N 1
ATOM 807 C CA . LYS A 1 108 ? 9.040 9.464 1.163 1.00 82.94 108 LYS A CA 1
ATOM 808 C C . LYS A 1 108 ? 8.609 10.059 2.512 1.00 82.94 108 LYS A C 1
ATOM 810 O O . LYS A 1 108 ? 7.832 9.449 3.242 1.00 82.94 108 LYS A O 1
ATOM 815 N N . ARG A 1 109 ? 9.031 11.305 2.778 1.00 90.81 109 ARG A N 1
ATOM 816 C CA . ARG A 1 109 ? 8.798 12.044 4.038 1.00 90.81 109 ARG A CA 1
ATOM 817 C C . ARG A 1 109 ? 7.362 11.937 4.566 1.00 90.81 109 ARG A C 1
ATOM 819 O O . ARG A 1 109 ? 7.162 11.479 5.684 1.00 90.81 109 ARG A O 1
ATOM 826 N N . TYR A 1 110 ? 6.367 12.332 3.766 1.00 93.19 110 TYR A N 1
ATOM 827 C CA . TYR A 1 110 ? 4.976 12.361 4.234 1.00 93.19 110 TYR A CA 1
ATOM 828 C C . TYR A 1 110 ? 4.392 10.970 4.481 1.00 93.19 110 TYR A C 1
ATOM 830 O O . TYR A 1 110 ? 3.643 10.797 5.433 1.00 93.19 110 TYR A O 1
ATOM 838 N N . THR A 1 111 ? 4.756 9.955 3.689 1.00 92.19 111 THR A N 1
ATOM 839 C CA . THR A 1 111 ? 4.283 8.586 3.954 1.00 92.19 111 THR A CA 1
ATOM 840 C C . THR A 1 111 ? 4.865 8.031 5.252 1.00 92.19 111 THR A C 1
ATOM 842 O O . THR A 1 111 ? 4.143 7.380 6.000 1.00 92.19 111 THR A O 1
ATOM 845 N N . SER A 1 112 ? 6.132 8.335 5.557 1.00 93.94 112 SER A N 1
ATOM 846 C CA . SER A 1 112 ? 6.754 7.943 6.828 1.00 93.94 112 SER A CA 1
ATOM 847 C C . SER A 1 112 ? 6.096 8.647 8.015 1.00 93.94 112 SER A C 1
ATOM 849 O O . SER A 1 112 ? 5.773 7.996 9.003 1.00 93.94 112 SER A O 1
ATOM 851 N N . GLN A 1 113 ? 5.812 9.946 7.884 1.00 95.88 113 GLN A N 1
ATOM 852 C CA . GLN A 1 113 ? 5.122 10.718 8.917 1.00 95.88 113 GLN A CA 1
ATOM 853 C C . GLN A 1 113 ? 3.704 10.188 9.191 1.00 95.88 113 GLN A C 1
ATOM 855 O O . GLN A 1 113 ? 3.326 10.035 10.348 1.00 95.88 113 GLN A O 1
ATOM 860 N N . VAL A 1 114 ? 2.925 9.858 8.152 1.00 96.44 114 VAL A N 1
ATOM 861 C CA . VAL A 1 114 ? 1.588 9.255 8.328 1.00 96.44 114 VAL A CA 1
ATOM 862 C C . VAL A 1 114 ? 1.681 7.908 9.043 1.00 96.44 114 VAL A C 1
ATOM 864 O O . VAL A 1 114 ? 0.867 7.624 9.918 1.00 96.44 114 VAL A O 1
ATOM 867 N N . LEU A 1 115 ? 2.666 7.079 8.686 1.00 96.50 115 LEU A N 1
ATOM 868 C CA . LEU A 1 115 ? 2.861 5.774 9.313 1.00 96.50 115 LEU A CA 1
ATOM 869 C C . LEU A 1 115 ? 3.180 5.898 10.805 1.00 96.50 115 LEU A C 1
ATOM 871 O O . LEU A 1 115 ? 2.602 5.179 11.617 1.00 96.50 115 LEU A O 1
ATOM 875 N N . GLU A 1 116 ? 4.084 6.809 11.158 1.00 96.06 116 GLU A N 1
ATOM 876 C CA . GLU A 1 116 ? 4.448 7.105 12.544 1.00 96.06 116 GLU A CA 1
ATOM 877 C C . GLU A 1 116 ? 3.236 7.596 13.343 1.00 96.06 116 GLU A C 1
ATOM 879 O O . GLU A 1 116 ? 2.924 7.037 14.394 1.00 96.06 116 GLU A O 1
ATOM 884 N N . GLN A 1 117 ? 2.497 8.571 12.806 1.00 96.31 117 GLN A N 1
ATOM 885 C CA . GLN A 1 117 ? 1.290 9.113 13.434 1.00 96.31 117 GLN A CA 1
ATOM 886 C C . GLN A 1 117 ? 0.223 8.032 13.652 1.00 96.31 117 GLN A C 1
ATOM 888 O O . GLN A 1 117 ? -0.341 7.937 14.740 1.00 96.31 117 GLN A O 1
ATOM 893 N N . ALA A 1 118 ? -0.032 7.185 12.651 1.00 97.06 118 ALA A N 1
ATOM 894 C CA . ALA A 1 118 ? -1.000 6.098 12.767 1.00 97.06 118 ALA A CA 1
ATOM 895 C C . ALA A 1 118 ? -0.594 5.097 13.859 1.00 97.06 118 ALA A C 1
ATOM 897 O O . ALA A 1 118 ? -1.409 4.762 14.718 1.00 97.06 118 ALA A O 1
ATOM 898 N N . ARG A 1 119 ? 0.680 4.684 13.891 1.00 96.81 119 ARG A N 1
ATOM 899 C CA . ARG A 1 119 ? 1.204 3.783 14.932 1.00 96.81 119 ARG A CA 1
ATOM 900 C C . ARG A 1 119 ? 1.102 4.391 16.329 1.00 96.81 119 ARG A C 1
ATOM 902 O O . ARG A 1 119 ? 0.721 3.683 17.254 1.00 96.81 119 ARG A O 1
ATOM 909 N N . ALA A 1 120 ? 1.371 5.688 16.476 1.00 97.25 120 ALA A N 1
ATOM 910 C CA . ALA A 1 120 ? 1.248 6.390 17.754 1.00 97.25 120 ALA A CA 1
ATOM 911 C C . ALA A 1 120 ? -0.192 6.400 18.300 1.00 97.25 120 ALA A C 1
ATOM 913 O O . ALA A 1 120 ? -0.387 6.449 19.510 1.00 97.25 120 ALA A O 1
ATOM 914 N N . THR A 1 121 ? -1.201 6.310 17.427 1.00 96.56 121 THR A N 1
ATOM 915 C CA . THR A 1 121 ? -2.614 6.196 17.837 1.00 96.56 121 THR A CA 1
ATOM 916 C C . THR A 1 121 ? -3.062 4.765 18.152 1.00 96.56 121 THR A C 1
ATOM 918 O O . THR A 1 121 ? -4.186 4.571 18.606 1.00 96.56 121 THR A O 1
ATOM 921 N N . GLY A 1 122 ? -2.217 3.760 17.895 1.00 97.06 122 GLY A N 1
ATOM 922 C CA . GLY A 1 122 ? -2.574 2.342 17.999 1.00 97.06 122 GLY A CA 1
ATOM 923 C C . GLY A 1 122 ? -3.303 1.771 16.775 1.00 97.06 122 GLY A C 1
ATOM 924 O O . GLY A 1 122 ? -3.700 0.608 16.807 1.00 97.06 122 GLY A O 1
ATOM 925 N N . ALA A 1 123 ? -3.457 2.550 15.696 1.00 97.56 123 ALA A N 1
ATOM 926 C CA . ALA A 1 123 ? -4.114 2.101 14.472 1.00 97.56 123 ALA A CA 1
ATOM 927 C C . ALA A 1 123 ? -3.406 0.880 13.868 1.00 97.56 123 ALA A C 1
ATOM 929 O O . ALA A 1 123 ? -2.172 0.782 13.858 1.00 97.56 123 ALA A O 1
ATOM 930 N N . VAL A 1 124 ? -4.173 -0.034 13.272 1.00 98.00 124 VAL A N 1
ATOM 9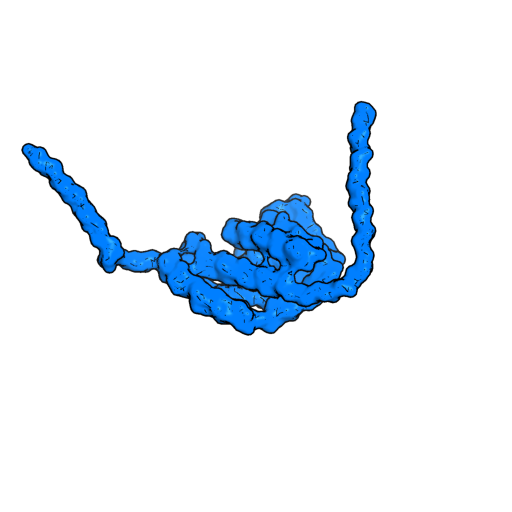31 C CA . VAL A 1 124 ? -3.588 -1.176 12.559 1.00 98.00 124 VAL A CA 1
ATOM 932 C C . VAL A 1 124 ? -2.957 -0.690 11.258 1.00 98.00 124 VAL A C 1
ATOM 934 O O . VAL A 1 124 ? -3.659 -0.237 10.362 1.00 98.00 124 VAL A O 1
ATOM 937 N N . THR A 1 125 ? -1.639 -0.826 11.105 1.00 98.25 125 THR A N 1
ATOM 938 C CA . THR A 1 125 ? -0.935 -0.392 9.885 1.00 98.25 125 THR A CA 1
ATOM 939 C C . THR A 1 125 ? -0.474 -1.569 9.031 1.00 98.25 125 THR A C 1
ATOM 941 O O . THR A 1 125 ? 0.166 -2.472 9.560 1.00 98.25 125 THR A O 1
ATOM 944 N N . VAL A 1 126 ? -0.726 -1.525 7.723 1.00 98.31 126 VAL A N 1
ATOM 945 C CA . VAL A 1 126 ? -0.180 -2.432 6.702 1.00 98.31 126 VAL A CA 1
ATOM 946 C C . VAL A 1 126 ? 0.561 -1.597 5.661 1.00 98.31 126 VAL A C 1
ATOM 948 O O . VAL A 1 126 ? -0.008 -0.672 5.086 1.00 98.31 126 VAL A O 1
ATOM 951 N N . VAL A 1 127 ? 1.817 -1.924 5.384 1.00 98.31 127 VAL A N 1
ATOM 952 C CA . VAL A 1 127 ? 2.632 -1.272 4.357 1.00 98.31 127 VAL A CA 1
ATOM 953 C C . VAL A 1 127 ? 2.739 -2.178 3.133 1.00 98.31 127 VAL A C 1
ATOM 955 O O . VAL A 1 127 ? 3.213 -3.309 3.224 1.00 98.31 127 VAL A O 1
ATOM 958 N N . ILE A 1 128 ? 2.328 -1.663 1.975 1.00 98.44 128 ILE A N 1
ATOM 959 C CA . ILE A 1 128 ? 2.531 -2.297 0.670 1.00 98.44 128 ILE A CA 1
ATOM 960 C C . ILE A 1 128 ? 3.689 -1.580 -0.029 1.00 98.44 128 ILE A C 1
ATOM 962 O O . ILE A 1 128 ? 3.600 -0.382 -0.327 1.00 98.44 128 ILE A O 1
ATOM 966 N N . GLY A 1 129 ? 4.773 -2.308 -0.290 1.00 97.62 129 GLY A N 1
ATOM 967 C CA . GLY A 1 129 ? 6.016 -1.757 -0.833 1.00 97.62 129 GLY A CA 1
ATOM 968 C C . GLY A 1 129 ? 6.643 -2.625 -1.917 1.00 97.62 129 GLY A C 1
ATOM 969 O O . GLY A 1 129 ? 6.173 -3.725 -2.204 1.00 97.62 129 GLY A O 1
ATOM 970 N N . GLY A 1 130 ? 7.685 -2.112 -2.568 1.00 97.25 130 GLY A N 1
ATOM 971 C CA . GLY A 1 130 ? 8.528 -2.927 -3.442 1.00 97.25 130 GLY A CA 1
ATOM 972 C C . GLY A 1 130 ? 9.329 -3.942 -2.632 1.00 97.25 130 GLY A C 1
ATOM 973 O O . GLY A 1 130 ? 9.485 -3.783 -1.422 1.00 97.25 130 GLY A O 1
ATOM 974 N N . ILE A 1 131 ? 9.855 -4.967 -3.297 1.00 96.69 131 ILE A N 1
ATOM 975 C CA . ILE A 1 131 ? 10.746 -5.945 -2.661 1.00 96.69 131 ILE A CA 1
ATOM 976 C C . ILE A 1 131 ? 11.928 -5.204 -2.021 1.00 96.69 131 ILE A C 1
ATOM 978 O O . ILE A 1 131 ? 12.526 -4.315 -2.644 1.00 96.69 131 ILE A O 1
ATOM 982 N N . GLY A 1 132 ? 12.219 -5.527 -0.759 1.00 91.88 132 GLY A N 1
ATOM 983 C CA . GLY A 1 132 ? 13.278 -4.894 0.030 1.00 91.88 132 GLY A CA 1
ATOM 984 C C . GLY A 1 132 ? 12.974 -3.466 0.500 1.00 91.88 132 GLY A C 1
ATOM 985 O O . GLY A 1 132 ? 13.850 -2.816 1.074 1.00 91.88 132 GLY A O 1
ATOM 986 N N . ALA A 1 133 ? 11.761 -2.946 0.278 1.00 92.69 133 ALA A N 1
ATOM 987 C CA . ALA A 1 133 ? 11.368 -1.650 0.820 1.00 92.69 133 ALA A CA 1
ATOM 988 C C . ALA A 1 133 ? 11.276 -1.724 2.359 1.00 92.69 133 ALA A C 1
ATOM 990 O O . ALA A 1 133 ? 10.630 -2.632 2.892 1.00 92.69 133 ALA A O 1
ATOM 991 N N . PRO A 1 134 ? 11.870 -0.768 3.099 1.00 89.50 134 PRO A N 1
ATOM 992 C CA . PRO A 1 134 ? 11.872 -0.808 4.556 1.00 89.50 134 PRO A CA 1
ATOM 993 C C . PRO A 1 134 ? 10.462 -0.886 5.149 1.00 89.50 134 PRO A C 1
ATOM 995 O O . PRO A 1 134 ? 9.613 -0.033 4.884 1.00 89.50 134 PRO A O 1
ATOM 998 N N . GLY A 1 135 ? 10.233 -1.899 5.987 1.00 90.62 135 GLY A N 1
ATOM 999 C CA . GLY A 1 135 ? 8.984 -2.066 6.727 1.00 90.62 135 GLY A CA 1
ATOM 1000 C C . GLY A 1 135 ? 7.776 -2.479 5.884 1.00 90.62 135 GLY A C 1
ATOM 1001 O O . GLY A 1 135 ? 6.659 -2.276 6.352 1.00 90.62 135 GLY A O 1
ATOM 1002 N N . ALA A 1 136 ? 7.969 -3.022 4.676 1.00 96.19 136 ALA A N 1
ATOM 1003 C CA . ALA A 1 136 ? 6.885 -3.599 3.886 1.00 96.19 136 ALA A CA 1
ATOM 1004 C C . ALA A 1 136 ? 6.312 -4.859 4.565 1.00 96.19 136 ALA A C 1
ATOM 1006 O O . ALA A 1 136 ? 7.036 -5.814 4.830 1.00 96.19 136 ALA A O 1
ATOM 1007 N N . ASP A 1 137 ? 5.002 -4.864 4.822 1.00 97.69 137 ASP A N 1
ATOM 1008 C CA . ASP A 1 137 ? 4.257 -6.052 5.260 1.00 97.69 137 ASP A CA 1
ATOM 1009 C C . ASP A 1 137 ? 3.872 -6.935 4.061 1.00 97.69 137 ASP A C 1
ATOM 1011 O O . ASP A 1 137 ? 3.755 -8.153 4.179 1.00 97.69 137 ASP A O 1
ATOM 1015 N N . VAL A 1 138 ? 3.629 -6.305 2.907 1.00 98.19 138 VAL A N 1
ATOM 1016 C CA . VAL A 1 138 ? 3.276 -6.967 1.649 1.00 98.19 138 VAL A CA 1
ATOM 1017 C C . VAL A 1 138 ? 4.172 -6.427 0.546 1.00 98.19 138 VAL A C 1
ATOM 1019 O O . VAL A 1 138 ? 4.067 -5.264 0.147 1.00 98.19 138 VAL A O 1
ATOM 1022 N N . GLU A 1 139 ? 5.031 -7.292 0.023 1.00 97.94 139 GLU A N 1
ATOM 1023 C CA . GLU A 1 139 ? 5.908 -6.946 -1.086 1.00 97.94 139 GLU A CA 1
ATOM 1024 C C . GLU A 1 139 ? 5.197 -7.086 -2.436 1.00 97.94 139 GLU A C 1
ATOM 1026 O O . GLU A 1 139 ? 4.357 -7.966 -2.661 1.00 97.94 139 GLU A O 1
ATOM 1031 N N . THR A 1 140 ? 5.546 -6.189 -3.350 1.00 98.06 140 THR A N 1
ATOM 1032 C CA . THR A 1 140 ? 5.104 -6.188 -4.742 1.00 98.06 140 THR A CA 1
ATOM 1033 C C . THR A 1 140 ? 6.228 -6.739 -5.615 1.00 98.06 140 THR A C 1
ATOM 1035 O O . THR A 1 140 ? 6.482 -7.939 -5.608 1.00 98.06 140 THR A O 1
ATOM 1038 N N . VAL A 1 141 ? 6.916 -5.873 -6.345 1.00 98.00 141 VAL A N 1
ATOM 1039 C CA . VAL A 1 141 ? 7.937 -6.210 -7.337 1.00 98.00 141 VAL A CA 1
ATOM 1040 C C . VAL A 1 141 ? 9.251 -5.527 -6.986 1.00 98.00 141 VAL A C 1
ATOM 1042 O O . VAL A 1 141 ? 9.304 -4.660 -6.110 1.00 98.00 141 VAL A O 1
ATOM 1045 N N . GLU A 1 142 ? 10.316 -5.905 -7.680 1.00 97.19 142 GLU A N 1
ATOM 1046 C CA . GLU A 1 142 ? 11.619 -5.254 -7.554 1.00 97.19 142 GLU A CA 1
ATOM 1047 C C . GLU A 1 142 ? 11.560 -3.750 -7.865 1.00 97.19 142 GLU A C 1
ATOM 1049 O O . GLU A 1 142 ? 10.671 -3.251 -8.566 1.00 97.19 142 GLU A O 1
ATOM 1054 N N . GLN A 1 143 ? 12.545 -3.009 -7.357 1.00 94.50 143 GLN A N 1
ATOM 1055 C CA . GLN A 1 143 ? 12.646 -1.571 -7.591 1.00 94.50 143 GLN A CA 1
ATOM 1056 C C . GLN A 1 143 ? 12.795 -1.257 -9.086 1.00 94.50 143 GLN A C 1
ATOM 1058 O O . GLN A 1 143 ? 13.563 -1.891 -9.804 1.00 94.50 143 GLN A O 1
ATOM 1063 N N . GLU A 1 144 ? 12.053 -0.254 -9.561 1.00 92.44 144 GLU A N 1
ATOM 1064 C CA . GLU A 1 144 ? 12.146 0.188 -10.953 1.00 92.44 144 GLU A CA 1
ATOM 1065 C C . GLU A 1 144 ? 13.237 1.255 -11.100 1.00 92.44 144 GLU A C 1
ATOM 1067 O O . GLU A 1 144 ? 13.345 2.176 -10.277 1.00 92.44 144 GLU A O 1
ATOM 1072 N N . LEU A 1 145 ? 14.010 1.142 -12.184 1.00 93.00 145 LEU A N 1
ATOM 1073 C CA . LEU A 1 145 ? 14.988 2.149 -12.602 1.00 93.00 145 LEU A CA 1
ATOM 1074 C C . LEU A 1 145 ? 14.310 3.350 -13.278 1.00 93.00 145 LEU A C 1
ATOM 1076 O O . 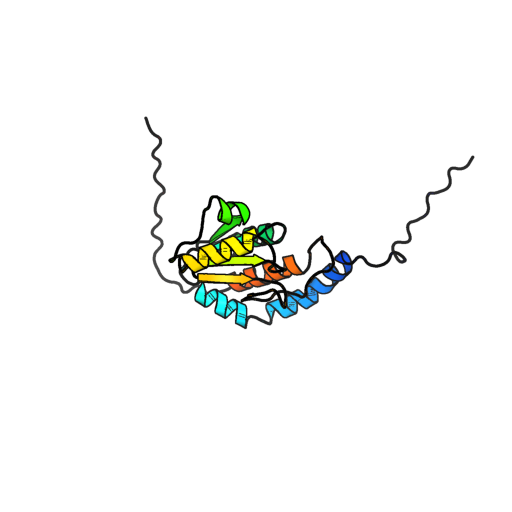LEU A 1 145 ? 14.749 4.485 -13.107 1.00 93.00 145 LEU A O 1
ATOM 1080 N N . SER A 1 146 ? 13.210 3.107 -13.998 1.00 92.81 146 SER A N 1
ATOM 1081 C CA . SER A 1 146 ? 12.371 4.156 -14.581 1.00 92.81 146 SER A CA 1
ATOM 1082 C C . SER A 1 146 ? 11.710 5.017 -13.498 1.00 92.81 146 SER A C 1
ATOM 1084 O O . SER A 1 146 ? 11.216 4.504 -12.493 1.00 92.81 146 SER A O 1
ATOM 1086 N N . SER A 1 147 ? 11.643 6.332 -13.727 1.00 88.56 147 SER A N 1
ATOM 1087 C CA . SER A 1 147 ? 10.831 7.259 -12.924 1.00 88.56 147 SER A CA 1
ATOM 1088 C C . SER A 1 147 ? 9.344 7.223 -13.299 1.00 88.56 147 SER A C 1
ATOM 1090 O O . SER A 1 147 ? 8.491 7.569 -12.480 1.00 88.56 147 SER A O 1
ATOM 1092 N N . ALA A 1 148 ? 9.027 6.771 -14.514 1.00 92.69 148 ALA A N 1
ATOM 1093 C CA . ALA A 1 148 ? 7.678 6.438 -14.946 1.00 92.69 148 ALA A CA 1
ATOM 1094 C C . ALA A 1 148 ? 7.370 4.997 -14.515 1.00 92.69 148 ALA A C 1
ATOM 1096 O O . ALA A 1 148 ? 7.653 4.046 -15.246 1.00 92.69 148 ALA A O 1
ATOM 1097 N N . PHE A 1 149 ? 6.866 4.855 -13.288 1.00 95.00 149 PHE A N 1
ATOM 1098 C CA . PHE A 1 149 ? 6.532 3.565 -12.683 1.00 95.00 149 PHE A CA 1
ATOM 1099 C C . PHE A 1 149 ? 5.406 2.859 -13.442 1.00 95.00 149 PHE A C 1
ATOM 1101 O O . PHE A 1 149 ? 4.363 3.461 -13.706 1.00 95.00 149 PHE A O 1
ATOM 1108 N N . THR A 1 150 ? 5.600 1.573 -13.739 1.00 97.44 150 THR A N 1
ATOM 1109 C CA . THR A 1 150 ? 4.634 0.747 -14.481 1.00 97.44 150 THR A CA 1
ATOM 1110 C C . THR A 1 150 ? 4.320 -0.537 -13.721 1.00 97.44 150 THR A C 1
ATOM 1112 O O . THR A 1 150 ? 3.268 -0.644 -13.090 1.00 97.44 150 THR A O 1
ATOM 1115 N N . VAL A 1 151 ? 5.254 -1.488 -13.699 1.00 98.12 151 VAL A N 1
ATOM 1116 C CA . VAL A 1 151 ? 5.066 -2.799 -13.067 1.00 98.12 151 VAL A CA 1
ATOM 1117 C C . VAL A 1 151 ? 4.859 -2.714 -11.556 1.00 98.12 151 VAL A C 1
ATOM 1119 O O . VAL A 1 151 ? 4.086 -3.496 -11.012 1.00 98.12 151 VAL A O 1
ATOM 1122 N N . SER A 1 152 ? 5.447 -1.731 -10.867 1.00 97.31 152 SER A N 1
ATOM 1123 C CA . SER A 1 152 ? 5.182 -1.511 -9.438 1.00 97.31 152 SER A CA 1
ATOM 1124 C C . SER A 1 152 ? 3.770 -1.003 -9.168 1.00 97.31 152 SER A C 1
ATOM 1126 O O . SER A 1 152 ? 3.148 -1.409 -8.186 1.00 97.31 152 SER A O 1
ATOM 1128 N N . HIS A 1 153 ? 3.224 -0.166 -10.056 1.00 98.25 153 HIS A N 1
ATOM 1129 C CA . HIS A 1 153 ? 1.837 0.286 -9.964 1.00 98.25 153 HIS A CA 1
ATOM 1130 C C . HIS A 1 153 ? 0.873 -0.874 -10.189 1.00 98.25 153 HIS A C 1
ATOM 1132 O O . HIS A 1 153 ? -0.010 -1.104 -9.363 1.00 98.25 153 HIS A O 1
ATOM 1138 N N . LEU A 1 154 ? 1.084 -1.651 -11.257 1.00 98.50 154 LEU A N 1
ATOM 1139 C CA . LEU A 1 154 ? 0.296 -2.854 -11.519 1.00 98.50 154 LEU A CA 1
ATOM 1140 C C . LEU A 1 154 ? 0.388 -3.843 -10.351 1.00 98.50 154 LEU A C 1
ATOM 1142 O O . LEU A 1 154 ? -0.631 -4.366 -9.906 1.00 98.50 154 LEU A O 1
ATOM 1146 N N . GLY A 1 155 ? 1.589 -4.057 -9.812 1.00 98.50 155 GLY A N 1
ATOM 1147 C CA . GLY A 1 155 ? 1.802 -4.956 -8.685 1.00 98.50 155 GLY A CA 1
ATOM 1148 C C . GLY A 1 155 ? 1.069 -4.506 -7.422 1.00 98.50 155 GLY A C 1
ATOM 1149 O O . GLY A 1 155 ? 0.428 -5.319 -6.758 1.00 98.50 155 GLY A O 1
ATOM 1150 N N . ALA A 1 156 ? 1.075 -3.205 -7.119 1.00 98.44 156 ALA A N 1
ATOM 1151 C CA . ALA A 1 156 ? 0.293 -2.648 -6.017 1.00 98.44 156 ALA A CA 1
ATOM 1152 C C . ALA A 1 156 ? -1.216 -2.875 -6.210 1.00 98.44 156 ALA A C 1
ATOM 1154 O O . ALA A 1 156 ? -1.898 -3.285 -5.268 1.00 98.44 156 ALA A O 1
ATOM 1155 N N . LEU A 1 157 ? -1.736 -2.664 -7.425 1.00 98.62 157 LEU A N 1
ATOM 1156 C CA . LEU A 1 157 ? -3.139 -2.942 -7.745 1.00 98.62 157 LEU A CA 1
ATOM 1157 C C . LEU A 1 157 ? -3.477 -4.426 -7.604 1.00 98.62 157 LEU A C 1
ATOM 1159 O O . LEU A 1 157 ? -4.526 -4.743 -7.052 1.00 98.62 157 LEU A O 1
ATOM 1163 N N . ALA A 1 158 ? -2.592 -5.327 -8.035 1.00 98.44 158 ALA A N 1
ATOM 1164 C CA . ALA A 1 158 ? -2.779 -6.767 -7.883 1.00 98.44 158 ALA A CA 1
ATOM 1165 C C . ALA A 1 158 ? -2.878 -7.165 -6.403 1.00 98.44 158 ALA A C 1
ATOM 1167 O O . ALA A 1 158 ? -3.812 -7.864 -6.014 1.00 98.44 158 ALA A O 1
ATOM 1168 N N . ARG A 1 159 ? -1.983 -6.655 -5.543 1.00 98.25 159 ARG A N 1
ATOM 1169 C CA . ARG A 1 159 ? -2.044 -6.903 -4.090 1.00 98.25 159 ARG A CA 1
ATOM 1170 C C . ARG A 1 159 ? -3.337 -6.369 -3.467 1.00 98.25 159 ARG A C 1
ATOM 1172 O O . ARG A 1 159 ? -3.971 -7.078 -2.688 1.00 98.25 159 ARG A O 1
ATOM 1179 N N . LEU A 1 160 ? -3.754 -5.155 -3.833 1.00 98.12 160 LEU A N 1
ATOM 1180 C CA . LEU A 1 160 ? -5.004 -4.548 -3.359 1.00 98.12 160 LEU A CA 1
ATOM 1181 C C . LEU A 1 160 ? -6.247 -5.311 -3.840 1.00 98.12 160 LEU A C 1
ATOM 1183 O O . LEU A 1 160 ? -7.184 -5.504 -3.067 1.00 98.12 160 LEU A O 1
ATOM 1187 N N . ALA A 1 161 ? -6.254 -5.770 -5.091 1.00 97.19 161 ALA A N 1
ATOM 1188 C CA . ALA A 1 161 ? -7.329 -6.586 -5.639 1.00 97.19 161 ALA A CA 1
ATOM 1189 C C . ALA A 1 161 ? -7.425 -7.922 -4.893 1.00 97.19 161 ALA A C 1
ATOM 1191 O O . ALA A 1 161 ? -8.504 -8.275 -4.427 1.00 97.19 161 ALA A O 1
ATOM 1192 N N . THR A 1 162 ? -6.303 -8.614 -4.670 1.00 96.44 162 THR A N 1
ATOM 1193 C CA . THR A 1 162 ? -6.265 -9.841 -3.859 1.00 96.44 162 THR A CA 1
ATOM 1194 C C . THR A 1 162 ? -6.783 -9.592 -2.441 1.00 96.44 162 THR A C 1
ATOM 1196 O O . THR A 1 162 ? -7.577 -10.391 -1.942 1.00 96.44 162 THR A O 1
ATOM 1199 N N . LEU A 1 163 ? -6.435 -8.459 -1.817 1.00 95.31 163 LEU A N 1
ATOM 1200 C CA . LEU A 1 163 ? -6.950 -8.059 -0.499 1.00 95.31 163 LEU A CA 1
ATOM 1201 C C . LEU A 1 163 ? -8.485 -7.953 -0.494 1.00 95.31 163 LEU A C 1
ATOM 1203 O O . LEU A 1 163 ? -9.134 -8.375 0.464 1.00 95.31 163 LEU A O 1
ATOM 1207 N N . ALA A 1 164 ? -9.068 -7.468 -1.592 1.00 93.38 164 ALA A N 1
ATOM 1208 C CA . ALA A 1 164 ? -10.511 -7.349 -1.783 1.00 93.38 164 ALA A CA 1
ATOM 1209 C C . ALA A 1 164 ? -11.230 -8.691 -2.057 1.00 93.38 164 ALA A C 1
ATOM 1211 O O . ALA A 1 164 ? -12.454 -8.744 -1.976 1.00 93.38 164 ALA A O 1
ATOM 1212 N N . THR A 1 165 ? -10.522 -9.792 -2.345 1.00 88.19 165 THR A N 1
ATOM 1213 C CA . THR A 1 165 ? -11.153 -11.085 -2.710 1.00 88.19 165 THR A CA 1
ATOM 1214 C C . THR A 1 165 ? -11.660 -11.923 -1.531 1.00 88.19 165 THR A C 1
ATOM 1216 O O . THR A 1 165 ? -12.138 -13.039 -1.745 1.00 88.19 165 THR A O 1
ATOM 1219 N N . LYS A 1 166 ? -11.575 -11.444 -0.279 1.00 67.19 166 LYS A N 1
ATOM 1220 C CA . LYS A 1 166 ? -11.965 -12.269 0.877 1.00 67.19 166 LYS A CA 1
ATOM 1221 C C . LYS A 1 166 ? -13.431 -12.740 0.793 1.00 67.19 166 LYS A C 1
ATOM 1223 O O . LYS A 1 166 ? -14.316 -11.935 0.497 1.00 67.19 166 LYS A O 1
ATOM 1228 N N . PRO A 1 167 ? -13.722 -14.017 1.122 1.00 51.34 167 PRO A N 1
ATOM 1229 C CA . PRO A 1 167 ? -15.086 -14.529 1.125 1.00 51.34 167 PRO A CA 1
ATOM 1230 C C . PRO A 1 167 ? -15.959 -13.741 2.104 1.00 51.34 167 PRO A C 1
ATOM 1232 O O . PRO A 1 167 ? -15.634 -13.624 3.289 1.00 51.34 167 PRO A O 1
ATOM 1235 N N . ARG A 1 168 ? -17.096 -13.223 1.625 1.00 51.47 168 ARG A N 1
ATOM 1236 C CA . ARG A 1 168 ? -18.127 -12.622 2.482 1.00 51.47 168 ARG A CA 1
ATOM 1237 C C . ARG A 1 168 ? -18.518 -13.630 3.564 1.00 51.47 168 ARG A C 1
ATOM 1239 O O . ARG A 1 168 ? -19.218 -14.597 3.268 1.00 51.47 168 ARG A O 1
ATOM 1246 N N . ARG A 1 169 ? -18.215 -13.354 4.836 1.00 49.75 169 ARG A N 1
ATOM 1247 C CA . ARG A 1 169 ? -19.088 -13.868 5.898 1.00 49.75 169 ARG A CA 1
ATOM 1248 C C . ARG A 1 169 ? -20.404 -13.112 5.739 1.00 49.75 169 ARG A C 1
ATOM 1250 O O . ARG A 1 169 ? -20.465 -11.913 5.997 1.00 49.75 169 ARG A O 1
ATOM 1257 N N . ARG A 1 170 ? -21.446 -13.779 5.228 1.00 42.09 170 ARG A N 1
ATOM 1258 C CA . ARG A 1 170 ? -22.824 -13.270 5.293 1.00 42.09 170 ARG A CA 1
ATOM 1259 C C . ARG A 1 170 ? -23.190 -13.152 6.778 1.00 42.09 170 ARG A C 1
ATOM 1261 O O . ARG A 1 170 ? -23.652 -14.110 7.379 1.00 42.09 170 ARG A O 1
ATOM 1268 N N . GLY A 1 171 ? -22.916 -11.990 7.359 1.00 39.22 171 GLY A N 1
ATOM 1269 C CA . GLY A 1 171 ? -23.356 -11.577 8.684 1.00 39.22 171 GLY A CA 1
ATOM 1270 C C . GLY A 1 171 ? -24.359 -10.444 8.528 1.00 39.22 171 GLY A C 1
ATOM 1271 O O . GLY A 1 171 ? -24.072 -9.433 7.893 1.00 39.22 171 GLY A O 1
ATOM 1272 N N . SER A 1 172 ? -25.561 -10.678 9.033 1.00 46.34 172 SER A N 1
ATOM 1273 C CA . SER A 1 172 ? -26.722 -9.796 9.033 1.00 46.34 172 SER A CA 1
ATOM 1274 C C . SER A 1 172 ? -26.431 -8.391 9.566 1.00 46.34 172 SER A C 1
ATOM 1276 O O . SER A 1 172 ? -25.878 -8.256 10.653 1.00 46.34 172 SER A O 1
ATOM 1278 N N . ASN A 1 173 ? -26.912 -7.378 8.841 1.00 38.03 173 ASN A N 1
ATOM 1279 C CA . ASN A 1 173 ? -27.824 -6.322 9.313 1.00 38.03 173 ASN A CA 1
ATOM 1280 C C . ASN A 1 173 ? -27.534 -5.010 8.561 1.00 38.03 173 ASN A C 1
ATOM 1282 O O . ASN A 1 173 ? -26.728 -4.184 8.984 1.00 38.03 173 ASN A O 1
ATOM 1286 N N . ARG A 1 174 ? -28.198 -4.813 7.415 1.00 43.00 174 ARG A N 1
ATOM 1287 C CA . ARG A 1 174 ? -28.267 -3.495 6.775 1.00 43.00 174 ARG A CA 1
ATOM 1288 C C . ARG A 1 174 ? -29.210 -2.624 7.607 1.00 43.00 174 ARG A C 1
ATOM 1290 O O . ARG A 1 174 ? -30.399 -2.570 7.319 1.00 43.00 174 ARG A O 1
ATOM 1297 N N . ARG A 1 175 ? -28.685 -1.910 8.606 1.00 38.78 175 ARG A N 1
ATOM 1298 C CA . ARG A 1 175 ? -29.303 -0.643 9.017 1.00 38.78 175 ARG A CA 1
ATOM 1299 C C . ARG A 1 175 ? -28.802 0.420 8.051 1.00 38.78 175 ARG A C 1
ATOM 1301 O O . ARG A 1 175 ? -27.694 0.927 8.180 1.00 38.78 175 ARG A O 1
ATOM 1308 N N . THR A 1 176 ? -29.610 0.707 7.040 1.00 41.72 176 THR A N 1
ATOM 1309 C CA . THR A 1 176 ? -29.509 1.938 6.261 1.00 41.72 176 THR A CA 1
ATOM 1310 C C . THR A 1 176 ? -29.774 3.104 7.208 1.00 41.72 176 THR A C 1
ATOM 1312 O O . THR A 1 176 ? -30.925 3.396 7.524 1.00 41.72 176 THR A O 1
ATOM 1315 N N . ALA A 1 177 ? -28.716 3.738 7.712 1.00 37.44 177 ALA A N 1
ATOM 1316 C CA . ALA A 1 177 ? -28.839 5.057 8.309 1.00 37.44 177 ALA A CA 1
ATOM 1317 C C . ALA A 1 177 ? -29.070 6.046 7.163 1.00 37.44 177 ALA A C 1
ATOM 1319 O O . ALA A 1 177 ? -28.180 6.304 6.352 1.00 37.44 177 ALA A O 1
ATOM 1320 N N . ALA A 1 178 ? -30.311 6.518 7.066 1.00 39.31 178 ALA A N 1
ATOM 1321 C CA . ALA A 1 178 ? -30.671 7.671 6.268 1.00 39.31 178 ALA A CA 1
ATOM 1322 C C . ALA A 1 178 ? -29.806 8.853 6.723 1.00 39.31 178 ALA A C 1
ATOM 1324 O O . ALA A 1 178 ? -29.807 9.214 7.900 1.00 39.31 178 ALA A O 1
ATOM 1325 N N . TRP A 1 179 ? -29.044 9.423 5.796 1.00 35.44 179 TRP A N 1
ATOM 1326 C CA . TRP A 1 179 ? -28.392 10.703 6.017 1.00 35.44 179 TRP A CA 1
ATOM 1327 C C . TRP A 1 179 ? -29.477 11.777 6.001 1.00 35.44 179 TRP A C 1
ATOM 1329 O O . TRP A 1 179 ? -30.176 11.948 5.003 1.00 35.44 179 TRP A O 1
ATOM 1339 N N . GLY A 1 180 ? -29.660 12.424 7.150 1.00 34.56 180 GLY A N 1
ATOM 1340 C CA . GLY A 1 180 ? -30.635 13.482 7.352 1.00 34.56 180 GLY A CA 1
ATOM 1341 C C . GLY A 1 180 ? -30.313 14.704 6.502 1.00 34.56 180 GLY A C 1
ATOM 1342 O O . GLY A 1 180 ? -29.206 15.236 6.534 1.00 34.56 180 GLY A O 1
ATOM 1343 N N . SER A 1 181 ? -31.315 15.161 5.762 1.00 47.19 181 SER A N 1
ATOM 1344 C CA . SER A 1 181 ? -31.392 16.520 5.255 1.00 47.19 181 SER A CA 1
ATOM 1345 C C . SER A 1 181 ? -31.741 17.457 6.410 1.00 47.19 181 SER A C 1
ATOM 1347 O O . SER A 1 181 ? -32.866 17.439 6.908 1.00 47.19 181 SER A O 1
ATOM 1349 N N . SER A 1 182 ? -30.799 18.301 6.809 1.00 41.75 182 SER A N 1
ATOM 1350 C CA . SER A 1 182 ? -31.095 19.525 7.551 1.00 41.75 182 SER A CA 1
ATOM 1351 C C . SER A 1 182 ? -30.241 20.650 6.977 1.00 41.75 182 SER A C 1
ATOM 1353 O O . SER A 1 182 ? -29.066 20.782 7.316 1.00 41.75 182 SER A O 1
ATOM 1355 N N . ALA A 1 183 ? -30.829 21.424 6.066 1.00 35.03 183 ALA A N 1
ATOM 1356 C CA . ALA A 1 183 ? -30.347 22.759 5.733 1.00 35.03 183 ALA A CA 1
ATOM 1357 C C . ALA A 1 183 ? 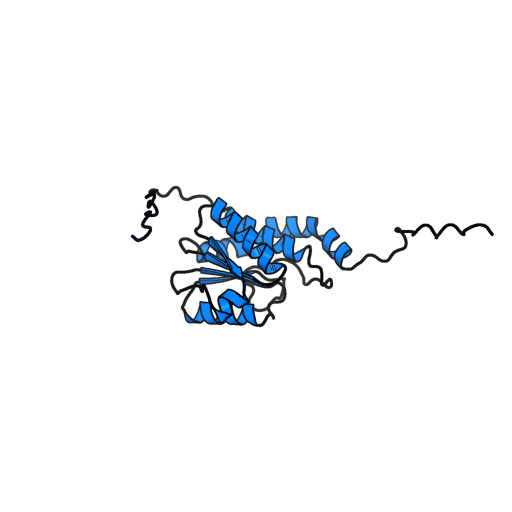-30.917 23.749 6.769 1.00 35.03 183 ALA A C 1
ATOM 1359 O O . ALA A 1 183 ? -32.059 23.556 7.197 1.00 35.03 183 ALA A O 1
ATOM 1360 N N . PRO A 1 184 ? -30.158 24.766 7.211 1.00 55.31 184 PRO A N 1
ATOM 1361 C CA . PRO A 1 184 ? -30.655 25.739 8.171 1.00 55.31 184 PRO A CA 1
ATOM 1362 C C . PRO A 1 184 ? -31.421 26.882 7.485 1.00 55.31 184 PRO A C 1
ATOM 1364 O O . PRO A 1 184 ? -30.992 27.347 6.433 1.00 55.31 184 PRO A O 1
ATOM 1367 N N . ALA A 1 185 ? -32.510 27.274 8.163 1.00 48.50 185 ALA A N 1
ATOM 1368 C CA . ALA A 1 185 ? -33.320 28.506 8.122 1.00 48.50 185 ALA A CA 1
ATOM 1369 C C . ALA A 1 185 ? -33.604 29.174 6.765 1.00 48.50 185 ALA A C 1
ATOM 1371 O O . ALA A 1 185 ? -32.709 29.860 6.225 1.00 48.50 185 ALA A O 1
#